Protein AF-A0A660NGP8-F1 (afdb_monomer)

Sequence (236 aa):
MMGQPGAKRRGAVQDDQPRAPAAGLAAVLRDPYRVWLSEVMLQQTQVSTVIPYFEAFLQAFPQVADLAAAPSERVMGLWAGLGYYSRARNLQAAAQQVAAQGGVFPDSTDALQALPGVGRSTAAAIAVFGFGQRAAILDGNVKRVLCRMFAVAGDPASTAVQKRLWALAEAELPGAPHAPDAPQVPTGSARASRTAAAGGASPGRRLRAVPDGVHHQDAPAASPGKPSPVQAADMV

Mean predicted aligned error: 15.65 Å

Solvent-accessible surface area (backbone atoms only — not comparable to full-atom values): 15067 Å² total; per-residue (Å²): 143,81,85,82,86,81,81,80,80,78,78,78,82,74,81,83,70,82,76,74,78,61,70,66,61,62,53,53,39,46,34,48,67,59,39,43,54,50,54,63,55,47,61,96,42,56,68,84,69,39,51,66,48,54,53,52,46,43,71,75,26,79,45,54,50,49,47,35,72,46,58,68,66,60,56,50,59,67,48,63,88,73,62,71,63,67,55,59,54,21,50,38,54,28,24,37,56,30,35,76,61,76,54,53,75,67,63,47,42,72,64,33,32,71,34,51,87,33,46,70,36,55,12,15,44,32,15,30,49,23,60,68,43,93,58,54,56,64,48,78,65,49,47,56,50,51,30,63,77,67,67,54,77,76,59,74,85,39,70,70,42,41,55,52,52,49,54,50,38,48,57,68,38,88,89,44,74,79,66,94,76,62,85,77,71,84,79,78,87,75,92,78,84,91,82,88,84,88,82,87,89,70,101,63,85,75,84,74,80,79,69,96,86,67,65,99,75,74,63,86,76,77,76,85,76,78,82,76,84,80,79,82,79,84,78,129

Structure (mmCIF, N/CA/C/O backbone):
data_AF-A0A660NGP8-F1
#
_entry.id   AF-A0A660NGP8-F1
#
loop_
_atom_site.group_PDB
_atom_site.id
_atom_site.type_symbol
_atom_site.label_atom_id
_atom_site.label_alt_id
_atom_site.label_comp_id
_atom_site.label_asym_id
_atom_site.label_entity_id
_atom_site.label_seq_id
_atom_site.pdbx_PDB_ins_code
_atom_site.Cartn_x
_atom_site.Cartn_y
_atom_site.Cartn_z
_atom_site.occupancy
_atom_site.B_iso_or_equiv
_atom_site.auth_seq_id
_atom_site.auth_comp_id
_atom_site.auth_asym_id
_atom_site.auth_atom_id
_atom_site.pdbx_PDB_model_num
ATOM 1 N N . MET A 1 1 ? 9.778 -79.736 -5.331 1.00 48.22 1 MET A N 1
ATOM 2 C CA . MET A 1 1 ? 10.103 -78.318 -5.073 1.00 48.22 1 MET A CA 1
ATOM 3 C C . MET A 1 1 ? 10.065 -77.592 -6.419 1.00 48.22 1 MET A C 1
ATOM 5 O O . MET A 1 1 ? 11.032 -77.650 -7.158 1.00 48.22 1 MET A O 1
ATOM 9 N N . MET A 1 2 ? 8.910 -77.044 -6.808 1.00 45.06 2 MET A N 1
ATOM 10 C CA . MET A 1 2 ? 8.734 -76.274 -8.051 1.00 45.06 2 MET A CA 1
ATOM 11 C C . MET A 1 2 ? 7.909 -75.031 -7.715 1.00 45.06 2 MET A C 1
ATOM 13 O O . MET A 1 2 ? 6.801 -75.146 -7.195 1.00 45.06 2 MET A O 1
ATOM 17 N N . GLY A 1 3 ? 8.511 -73.858 -7.916 1.00 40.41 3 GLY A N 1
ATOM 18 C CA . GLY A 1 3 ? 7.939 -72.557 -7.585 1.00 40.41 3 GLY A CA 1
ATOM 19 C C . GLY A 1 3 ? 6.949 -72.073 -8.644 1.00 40.41 3 GLY A C 1
ATOM 20 O O . GLY A 1 3 ? 7.225 -72.130 -9.838 1.00 40.41 3 GLY A O 1
ATOM 21 N N . GLN A 1 4 ? 5.807 -71.576 -8.178 1.00 44.91 4 GLN A N 1
ATOM 22 C CA . GLN A 1 4 ? 4.834 -70.809 -8.958 1.00 44.91 4 GLN A CA 1
ATOM 23 C C . GLN A 1 4 ? 5.364 -69.378 -9.193 1.00 44.91 4 GLN A C 1
ATOM 25 O O . GLN A 1 4 ? 5.903 -68.785 -8.253 1.00 44.91 4 GLN A O 1
ATOM 30 N N . PRO A 1 5 ? 5.194 -68.770 -10.381 1.00 47.75 5 PRO A N 1
ATOM 31 C CA . PRO A 1 5 ? 5.550 -67.373 -10.600 1.00 47.75 5 PRO A CA 1
ATOM 32 C C . PRO A 1 5 ? 4.424 -66.431 -10.139 1.00 47.75 5 PRO A C 1
ATOM 34 O O . PRO A 1 5 ? 3.262 -66.569 -10.518 1.00 47.75 5 PRO A O 1
ATOM 37 N N . GLY A 1 6 ? 4.789 -65.447 -9.312 1.00 39.62 6 GLY A N 1
ATOM 38 C CA . GLY A 1 6 ? 3.889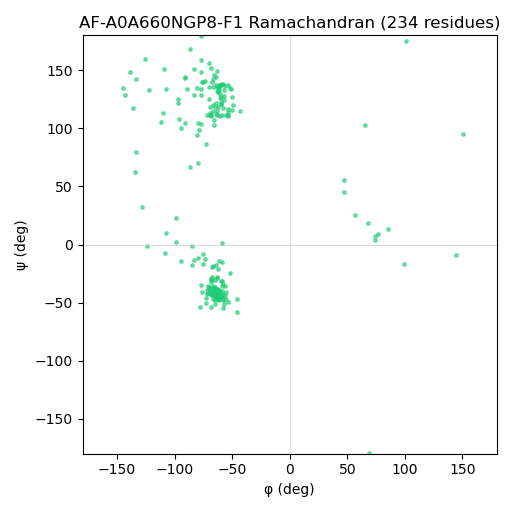 -64.430 -8.772 1.00 39.62 6 GLY A CA 1
ATOM 39 C C . GLY A 1 6 ? 3.415 -63.423 -9.823 1.00 39.62 6 GLY A C 1
ATOM 40 O O . GLY A 1 6 ? 4.211 -62.738 -10.467 1.00 39.62 6 GLY A O 1
ATOM 41 N N . ALA A 1 7 ? 2.096 -63.286 -9.952 1.00 45.25 7 ALA A N 1
ATOM 42 C CA . ALA A 1 7 ? 1.457 -62.242 -10.739 1.00 45.25 7 ALA A CA 1
ATOM 43 C C . ALA A 1 7 ? 1.677 -60.860 -10.089 1.00 45.25 7 ALA A C 1
ATOM 45 O O . ALA A 1 7 ? 1.113 -60.550 -9.037 1.00 45.25 7 ALA A O 1
ATOM 46 N N . LYS A 1 8 ? 2.485 -60.004 -10.730 1.00 44.06 8 LYS A N 1
ATOM 47 C CA . LYS A 1 8 ? 2.602 -58.576 -10.392 1.00 44.06 8 LYS A CA 1
ATOM 48 C C . LYS A 1 8 ? 1.261 -57.879 -10.647 1.00 44.06 8 LYS A C 1
ATOM 50 O O . LYS A 1 8 ? 0.843 -57.718 -11.793 1.00 44.06 8 LYS A O 1
ATOM 55 N N . ARG A 1 9 ? 0.606 -57.432 -9.572 1.00 43.53 9 ARG A N 1
ATOM 56 C CA . ARG A 1 9 ? -0.534 -56.506 -9.626 1.00 43.53 9 ARG A CA 1
ATOM 57 C C . ARG A 1 9 ? -0.060 -55.186 -10.246 1.00 43.53 9 ARG A C 1
ATOM 59 O O . ARG A 1 9 ? 0.834 -54.540 -9.707 1.00 43.53 9 ARG A O 1
ATOM 66 N N . ARG A 1 10 ? -0.633 -54.806 -11.392 1.00 42.53 10 ARG A N 1
ATOM 67 C CA . ARG A 1 10 ? -0.468 -53.468 -11.980 1.00 42.53 10 ARG A CA 1
ATOM 68 C C . ARG A 1 10 ? -1.142 -52.467 -11.044 1.00 42.53 10 ARG A C 1
ATOM 70 O O . ARG A 1 10 ? -2.331 -52.605 -10.771 1.00 42.53 10 ARG A O 1
ATOM 77 N N . GLY A 1 11 ? -0.369 -51.516 -10.523 1.00 36.16 11 GLY A N 1
ATOM 78 C CA . GLY A 1 11 ? -0.899 -50.383 -9.773 1.00 36.16 11 GLY A CA 1
ATOM 79 C C . GLY A 1 11 ? -1.837 -49.581 -10.667 1.00 36.16 11 GLY A C 1
ATOM 80 O O . GLY A 1 11 ? -1.490 -49.272 -11.806 1.00 36.16 11 GLY A O 1
ATOM 81 N N . ALA A 1 12 ? -3.037 -49.308 -10.165 1.00 39.88 12 ALA A N 1
ATOM 82 C CA . ALA A 1 12 ? -3.958 -48.384 -10.798 1.00 39.88 12 ALA A CA 1
ATOM 83 C C . ALA A 1 12 ? -3.291 -47.005 -10.874 1.00 39.88 12 ALA A C 1
ATOM 85 O O . ALA A 1 12 ? -2.805 -46.491 -9.867 1.00 39.88 12 ALA A O 1
ATOM 86 N N . VAL A 1 13 ? -3.250 -46.434 -12.076 1.00 40.62 13 VAL A N 1
ATOM 87 C CA . VAL A 1 13 ? -2.951 -45.019 -12.286 1.00 40.62 13 VAL A CA 1
ATOM 88 C C . VAL A 1 13 ? -4.120 -44.263 -11.663 1.00 40.62 13 VAL A C 1
ATOM 90 O O . VAL A 1 13 ? -5.240 -44.348 -12.158 1.00 40.62 13 VAL A O 1
ATOM 93 N N . GLN A 1 14 ? -3.891 -43.629 -10.516 1.00 38.69 14 GLN A N 1
ATOM 94 C CA . GLN A 1 14 ? -4.845 -42.678 -9.960 1.00 38.69 14 GLN A CA 1
ATOM 95 C C . GLN A 1 14 ? -4.837 -41.457 -10.874 1.00 38.69 14 GLN A C 1
ATOM 97 O O . GLN A 1 14 ? -3.817 -40.780 -10.988 1.00 38.69 14 GLN A O 1
ATOM 102 N N . ASP A 1 15 ? -5.960 -41.240 -11.557 1.00 37.19 15 ASP A N 1
ATOM 103 C CA . ASP A 1 15 ? -6.233 -40.021 -12.306 1.00 37.19 15 ASP A CA 1
ATOM 104 C C . ASP A 1 15 ? -6.048 -38.815 -11.378 1.00 37.19 15 ASP A C 1
ATOM 106 O O . ASP A 1 15 ? -6.771 -38.637 -10.394 1.00 37.19 15 ASP A O 1
ATOM 110 N N . ASP A 1 16 ? -5.041 -38.006 -11.692 1.00 43.62 16 ASP A N 1
ATOM 111 C CA . ASP A 1 16 ? -4.728 -36.748 -11.026 1.00 43.62 16 ASP A CA 1
ATOM 112 C C . ASP A 1 16 ? -5.794 -35.717 -11.430 1.00 43.62 16 ASP A C 1
ATOM 114 O O . ASP A 1 16 ? -5.675 -35.011 -12.434 1.00 43.62 16 ASP A O 1
ATOM 118 N N . GLN A 1 17 ? -6.916 -35.692 -10.702 1.00 35.72 17 GLN A N 1
ATOM 119 C CA . GLN A 1 17 ? -7.912 -34.637 -10.864 1.00 35.72 17 GLN A CA 1
ATOM 120 C C . GLN A 1 17 ? -7.320 -33.293 -10.410 1.00 35.72 17 GLN A C 1
ATOM 122 O O . GLN A 1 17 ? -6.737 -33.215 -9.324 1.00 35.72 17 GLN A O 1
ATOM 127 N N . PRO A 1 18 ? -7.525 -32.200 -11.168 1.00 39.12 18 PRO A N 1
ATOM 128 C CA . PRO A 1 18 ? -7.047 -30.886 -10.771 1.00 39.12 18 PRO A CA 1
ATOM 129 C C . PRO A 1 18 ? -7.733 -30.456 -9.471 1.00 39.12 18 PRO A C 1
ATOM 131 O O . PRO A 1 18 ? -8.944 -30.237 -9.418 1.00 39.12 18 PRO A O 1
ATOM 134 N N . ARG A 1 19 ? -6.939 -30.330 -8.405 1.00 46.03 19 ARG A N 1
ATOM 135 C CA . ARG A 1 19 ? -7.382 -29.827 -7.103 1.00 46.03 19 ARG A CA 1
ATOM 136 C C . ARG A 1 19 ? -7.941 -28.413 -7.283 1.00 46.03 19 ARG A C 1
ATOM 138 O O . ARG A 1 19 ? -7.192 -27.485 -7.578 1.00 46.03 19 ARG A O 1
ATOM 145 N N . ALA A 1 20 ? -9.252 -28.250 -7.107 1.00 43.47 20 ALA A N 1
ATOM 146 C CA . ALA A 1 20 ? -9.892 -26.938 -7.114 1.00 43.47 20 ALA A CA 1
ATOM 147 C C . ALA A 1 20 ? -9.190 -26.006 -6.101 1.00 43.47 20 ALA A C 1
ATOM 149 O O . ALA A 1 20 ? -8.858 -26.455 -4.996 1.00 43.47 20 ALA A O 1
ATOM 150 N N . PRO A 1 21 ? -8.933 -24.728 -6.439 1.00 45.31 21 PRO A N 1
ATOM 151 C CA . PRO A 1 21 ? -8.295 -23.812 -5.507 1.00 45.31 21 PRO A CA 1
ATOM 152 C C . PRO A 1 21 ? -9.181 -23.621 -4.271 1.00 45.31 21 PRO A C 1
ATOM 154 O O . PRO A 1 21 ? -10.399 -23.477 -4.369 1.00 45.31 21 PRO A O 1
ATOM 157 N N . ALA A 1 22 ? -8.551 -23.641 -3.096 1.00 44.81 22 ALA A N 1
ATOM 158 C CA . ALA A 1 22 ? -9.201 -23.504 -1.799 1.00 44.81 22 ALA A CA 1
ATOM 159 C C . ALA A 1 22 ? -10.076 -22.237 -1.751 1.00 44.81 22 ALA A C 1
ATOM 161 O O . ALA A 1 22 ? -9.561 -21.120 -1.816 1.00 44.81 22 ALA A O 1
ATOM 162 N N . ALA A 1 23 ? -11.392 -22.411 -1.596 1.00 49.91 23 ALA A N 1
ATOM 163 C CA . ALA A 1 23 ? -12.389 -21.335 -1.581 1.00 49.91 23 ALA A CA 1
ATOM 164 C C . ALA A 1 23 ? -12.071 -20.194 -0.588 1.00 49.91 23 ALA A C 1
ATOM 166 O O . ALA A 1 23 ? -12.464 -19.053 -0.815 1.00 49.91 23 ALA A O 1
ATOM 167 N N . GLY A 1 24 ? -11.297 -20.473 0.469 1.00 47.59 24 GLY A N 1
ATOM 168 C CA . GLY A 1 24 ? -10.832 -19.472 1.433 1.00 47.59 24 GLY A CA 1
ATOM 169 C C . GLY A 1 24 ? -9.838 -18.452 0.863 1.00 47.59 24 GLY A C 1
ATOM 170 O O . GLY A 1 24 ? -9.968 -17.266 1.149 1.00 47.59 24 GLY A O 1
ATOM 171 N N . LEU A 1 25 ? -8.890 -18.861 0.007 1.00 52.56 25 LEU A N 1
ATOM 172 C CA . LEU A 1 25 ? -7.911 -17.932 -0.582 1.00 52.56 25 LEU A CA 1
ATOM 173 C C . LEU A 1 25 ? -8.585 -16.989 -1.588 1.00 52.56 25 LEU A C 1
ATOM 175 O O . LEU A 1 25 ? -8.297 -15.797 -1.618 1.00 52.56 25 LEU A O 1
ATOM 179 N N . ALA A 1 26 ? -9.537 -17.510 -2.366 1.00 49.44 26 ALA A N 1
ATOM 180 C CA . ALA A 1 26 ? -10.308 -16.720 -3.322 1.00 49.44 26 ALA A CA 1
ATOM 181 C C . ALA A 1 26 ? -11.251 -15.706 -2.650 1.00 49.44 26 ALA A C 1
ATOM 183 O O . ALA A 1 26 ? -11.556 -14.684 -3.258 1.00 49.44 26 ALA A O 1
ATOM 184 N N . ALA A 1 27 ? -11.714 -15.974 -1.424 1.00 55.28 27 ALA A N 1
ATOM 185 C CA . ALA A 1 27 ? -12.503 -15.027 -0.636 1.00 55.28 27 ALA A CA 1
ATOM 186 C C . ALA A 1 27 ? -11.623 -13.923 -0.023 1.00 55.28 27 ALA A C 1
ATOM 188 O O . ALA A 1 27 ? -11.995 -12.757 -0.082 1.00 55.28 27 ALA A O 1
ATOM 189 N N . VAL A 1 28 ? -10.430 -14.266 0.487 1.00 56.66 28 VAL A N 1
ATOM 190 C CA . VAL A 1 28 ? -9.459 -13.280 1.005 1.00 56.66 28 VAL A CA 1
ATOM 191 C C . VAL A 1 28 ? -8.967 -12.342 -0.097 1.00 56.66 28 VAL A C 1
ATOM 193 O O . VAL A 1 28 ? -8.832 -11.145 0.138 1.00 56.66 28 VAL A O 1
ATOM 196 N N . LEU A 1 29 ? -8.747 -12.863 -1.307 1.00 62.62 29 LEU A N 1
ATOM 197 C CA . LEU A 1 29 ? -8.301 -12.053 -2.439 1.00 62.62 29 LEU A CA 1
ATOM 198 C C . LEU A 1 29 ? -9.349 -11.034 -2.903 1.00 62.62 29 LEU A C 1
ATOM 200 O O . LEU A 1 29 ? -8.955 -10.075 -3.541 1.00 62.62 29 LEU A O 1
ATOM 204 N N . ARG A 1 30 ? -10.637 -11.186 -2.562 1.00 76.62 30 ARG A N 1
ATOM 205 C CA . ARG A 1 30 ? -11.714 -10.262 -2.974 1.00 76.62 30 ARG A CA 1
ATOM 206 C C . ARG A 1 30 ? -12.108 -9.233 -1.916 1.00 76.62 30 ARG A C 1
ATOM 208 O O . ARG A 1 30 ? -13.047 -8.479 -2.139 1.00 76.62 30 ARG A O 1
ATOM 215 N N . ASP A 1 31 ? -11.447 -9.212 -0.763 1.00 91.00 31 ASP A N 1
ATOM 216 C CA . ASP A 1 31 ? -11.691 -8.185 0.248 1.00 91.00 31 ASP A CA 1
ATOM 217 C C . ASP A 1 31 ? -10.721 -7.011 0.009 1.00 91.00 31 ASP A C 1
ATOM 219 O O . ASP A 1 31 ? -9.531 -7.132 0.328 1.00 91.00 31 ASP A O 1
ATOM 223 N N . PRO A 1 32 ? -11.184 -5.874 -0.552 1.00 94.44 32 PRO A N 1
ATOM 224 C CA . PRO A 1 32 ? -10.305 -4.761 -0.892 1.00 94.44 32 PRO A CA 1
ATOM 225 C C . PRO A 1 32 ? -9.629 -4.154 0.340 1.00 94.44 32 PRO A C 1
ATOM 227 O O . PRO A 1 32 ? -8.504 -3.672 0.217 1.00 94.44 32 PRO A O 1
ATOM 230 N N . TYR A 1 33 ? -10.248 -4.228 1.526 1.00 97.06 33 TYR A N 1
ATOM 231 C CA . TYR A 1 33 ? -9.640 -3.746 2.766 1.00 97.06 33 TYR A CA 1
ATOM 232 C C . TYR A 1 33 ? -8.428 -4.602 3.147 1.00 97.06 33 TYR A C 1
ATOM 234 O O . TYR A 1 33 ? -7.345 -4.069 3.407 1.00 97.06 33 TYR A O 1
ATOM 242 N N . ARG A 1 34 ? -8.575 -5.931 3.106 1.00 96.88 34 ARG A N 1
ATOM 243 C CA . ARG A 1 34 ? -7.481 -6.876 3.391 1.00 96.88 34 ARG A CA 1
ATOM 244 C C . ARG A 1 34 ? -6.363 -6.791 2.362 1.00 96.88 34 ARG A C 1
ATOM 246 O O . ARG A 1 34 ? -5.194 -6.749 2.747 1.00 96.88 34 ARG A O 1
ATOM 253 N N . VAL A 1 35 ? -6.715 -6.742 1.075 1.00 95.94 35 VAL A N 1
ATOM 254 C CA . VAL A 1 35 ? -5.748 -6.586 -0.019 1.00 95.94 35 VAL A CA 1
ATOM 255 C C . VAL A 1 35 ? -4.947 -5.305 0.188 1.00 95.94 35 VAL A C 1
ATOM 257 O O . VAL A 1 35 ? -3.725 -5.370 0.302 1.00 95.94 35 VAL A O 1
ATOM 260 N N . TRP A 1 36 ? -5.615 -4.160 0.337 1.00 97.62 36 TRP A N 1
ATOM 261 C CA . TRP A 1 36 ? -4.951 -2.874 0.547 1.00 97.62 36 TRP A CA 1
ATOM 262 C C . TRP A 1 36 ? -4.048 -2.863 1.785 1.00 97.62 36 TRP A C 1
ATOM 264 O O . TRP A 1 36 ? -2.889 -2.452 1.688 1.00 97.62 36 TRP A O 1
ATOM 274 N N . LEU A 1 37 ? -4.534 -3.357 2.928 1.00 98.00 37 LEU A N 1
ATOM 275 C CA . LEU A 1 37 ? -3.748 -3.433 4.159 1.00 98.00 37 LEU A CA 1
ATOM 276 C C . LEU A 1 37 ? -2.467 -4.257 3.958 1.00 98.00 37 LEU A C 1
ATOM 278 O O . LEU A 1 37 ? -1.375 -3.808 4.319 1.00 98.00 37 LEU A O 1
ATOM 282 N N . SER A 1 38 ? -2.591 -5.438 3.345 1.00 96.69 38 SER A N 1
ATOM 283 C CA . SER A 1 38 ? -1.449 -6.315 3.076 1.00 96.69 38 SER A CA 1
ATOM 284 C C . SER A 1 38 ? -0.453 -5.683 2.099 1.00 96.69 38 SER A C 1
ATOM 286 O O . SER A 1 38 ? 0.752 -5.713 2.351 1.00 96.69 38 SER A O 1
ATOM 288 N N . GLU A 1 39 ? -0.940 -5.019 1.049 1.00 95.69 39 GLU A N 1
ATOM 289 C CA . GLU A 1 39 ? -0.109 -4.339 0.057 1.00 95.69 39 GLU A CA 1
ATOM 290 C C . GLU A 1 39 ? 0.714 -3.215 0.693 1.00 95.69 39 GLU A C 1
ATOM 292 O O . GLU A 1 39 ? 1.913 -3.106 0.435 1.00 95.69 39 GLU A O 1
ATOM 297 N N . VAL A 1 40 ? 0.113 -2.402 1.570 1.00 96.69 40 VAL A N 1
ATOM 298 C CA . VAL A 1 40 ? 0.836 -1.336 2.285 1.00 96.69 40 VAL A CA 1
ATOM 299 C C . VAL A 1 40 ? 1.889 -1.924 3.230 1.00 96.69 40 VAL A C 1
ATOM 301 O O . VAL A 1 40 ? 3.020 -1.423 3.286 1.00 96.69 40 VAL A O 1
ATOM 304 N N . MET A 1 41 ? 1.562 -2.999 3.952 1.00 97.12 41 MET A N 1
ATOM 305 C CA . MET A 1 41 ? 2.507 -3.661 4.857 1.00 97.12 41 MET A CA 1
ATOM 306 C C . MET A 1 41 ? 3.688 -4.297 4.115 1.00 97.12 41 MET A C 1
ATOM 308 O O . MET A 1 41 ? 4.817 -4.195 4.590 1.00 97.12 41 MET A O 1
ATOM 312 N N . LEU A 1 42 ? 3.464 -4.882 2.937 1.00 95.44 42 LEU A N 1
ATOM 313 C CA . LEU A 1 42 ? 4.495 -5.555 2.136 1.00 95.44 42 LEU A CA 1
ATOM 314 C C . LEU A 1 42 ? 5.454 -4.595 1.413 1.00 95.44 42 LEU A C 1
ATOM 316 O O . LEU A 1 42 ? 6.486 -5.020 0.888 1.00 95.44 42 LEU A O 1
ATOM 320 N N . GLN A 1 43 ? 5.185 -3.288 1.422 1.00 93.44 43 GLN A N 1
ATOM 321 C CA . GLN A 1 43 ? 6.125 -2.298 0.897 1.00 93.44 43 GLN A CA 1
ATOM 322 C C . GLN A 1 43 ? 7.453 -2.344 1.668 1.00 93.44 43 GLN A C 1
ATOM 324 O O . GLN A 1 43 ? 7.536 -1.937 2.824 1.00 93.44 43 GLN A O 1
ATOM 329 N N . GLN A 1 44 ? 8.519 -2.814 1.013 1.00 90.56 44 GLN A N 1
ATOM 330 C CA . GLN A 1 44 ? 9.862 -2.926 1.606 1.00 90.56 44 GLN A CA 1
ATOM 331 C C . GLN A 1 44 ? 9.896 -3.775 2.894 1.00 90.56 44 GLN A C 1
ATOM 333 O O . GLN A 1 44 ? 10.763 -3.582 3.740 1.00 90.56 44 GLN A O 1
ATOM 338 N N . THR A 1 45 ? 8.954 -4.708 3.064 1.00 94.31 45 THR A N 1
ATOM 339 C CA . THR A 1 45 ? 8.896 -5.614 4.222 1.00 94.31 45 THR A CA 1
ATOM 340 C C . THR A 1 45 ? 8.658 -7.046 3.741 1.00 94.31 45 THR A C 1
ATOM 342 O O . THR A 1 45 ? 7.953 -7.272 2.760 1.00 94.31 45 THR A O 1
ATOM 345 N N . GLN A 1 46 ? 9.281 -8.027 4.395 1.00 93.88 46 GLN A N 1
ATOM 346 C CA . GLN A 1 46 ? 9.155 -9.434 4.012 1.00 93.88 46 GLN A CA 1
ATOM 347 C C . GLN A 1 46 ? 7.818 -10.023 4.468 1.00 93.88 46 GLN A C 1
ATOM 349 O O . GLN A 1 46 ? 7.305 -9.669 5.527 1.00 93.88 46 GLN A O 1
ATOM 354 N N . VAL A 1 47 ? 7.293 -10.983 3.700 1.00 95.31 47 VAL A N 1
ATOM 355 C CA . VAL A 1 47 ? 6.012 -11.649 3.991 1.00 95.31 47 VAL A CA 1
ATOM 356 C C . VAL A 1 47 ? 5.997 -12.263 5.393 1.00 95.31 47 VAL A C 1
ATOM 358 O O . VAL A 1 47 ? 5.060 -12.025 6.145 1.00 95.31 47 VAL A O 1
ATOM 361 N N . SER A 1 48 ? 7.050 -12.992 5.777 1.00 96.50 48 SER A N 1
ATOM 362 C CA . SER A 1 48 ? 7.164 -13.627 7.100 1.00 96.50 48 SER A CA 1
ATOM 363 C C . SER A 1 48 ? 7.085 -12.624 8.251 1.00 96.50 48 SER A C 1
ATOM 365 O O . SER A 1 48 ? 6.504 -12.929 9.287 1.00 96.50 48 SER A O 1
ATOM 367 N N . THR A 1 49 ? 7.632 -11.423 8.060 1.00 96.94 49 THR A N 1
ATOM 368 C CA . THR A 1 49 ? 7.533 -10.328 9.027 1.00 96.94 49 THR A CA 1
ATOM 369 C C . THR A 1 49 ? 6.123 -9.752 9.072 1.00 96.94 49 THR A C 1
ATOM 371 O O . THR A 1 49 ? 5.649 -9.437 10.152 1.00 96.94 49 THR A O 1
ATOM 374 N N . VAL A 1 50 ? 5.442 -9.619 7.929 1.00 97.69 50 VAL A N 1
ATOM 375 C CA . VAL A 1 50 ? 4.115 -8.984 7.838 1.00 97.69 50 VAL A CA 1
ATOM 376 C C . VAL A 1 50 ? 3.000 -9.831 8.450 1.00 97.69 50 VAL A C 1
ATOM 378 O O . VAL A 1 50 ? 2.098 -9.258 9.053 1.00 97.69 50 VAL A O 1
ATOM 381 N N . ILE A 1 51 ? 3.051 -11.162 8.327 1.00 97.56 51 ILE A N 1
ATOM 382 C CA . ILE A 1 51 ? 1.975 -12.072 8.773 1.00 97.56 51 ILE A CA 1
ATOM 383 C C . ILE A 1 51 ? 1.438 -11.745 10.185 1.00 97.56 51 ILE A C 1
ATOM 385 O O . ILE A 1 51 ? 0.247 -11.442 10.285 1.00 97.56 51 ILE A O 1
ATOM 389 N N . PRO A 1 52 ? 2.258 -11.722 11.258 1.00 97.81 52 PRO A N 1
ATOM 390 C CA . PRO A 1 52 ? 1.742 -11.471 12.608 1.00 97.81 52 PRO A CA 1
ATOM 391 C C . PRO A 1 52 ? 1.161 -10.060 12.782 1.00 97.81 52 PRO A C 1
ATOM 393 O O . PRO A 1 52 ? 0.214 -9.866 13.542 1.00 97.81 52 PRO A O 1
ATOM 396 N N . TYR A 1 53 ? 1.687 -9.066 12.060 1.00 98.50 53 TYR A N 1
ATOM 397 C CA . TYR A 1 53 ? 1.155 -7.703 12.094 1.00 98.50 53 TYR A CA 1
ATOM 398 C C . TYR A 1 53 ? -0.186 -7.603 11.383 1.00 98.50 53 TYR A C 1
ATOM 400 O O . TYR A 1 53 ? -1.102 -6.962 11.887 1.00 98.50 53 TYR A O 1
A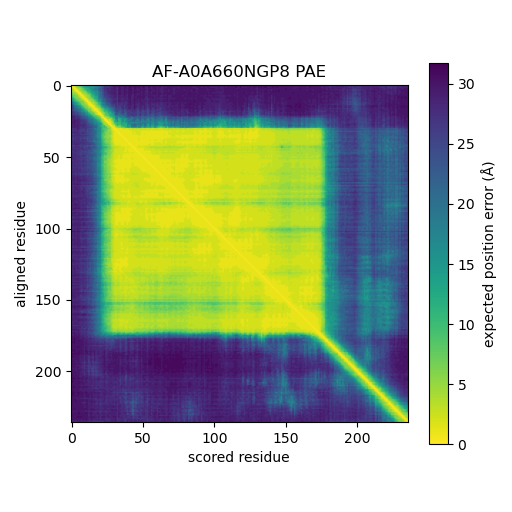TOM 408 N N . PHE A 1 54 ? -0.311 -8.243 10.224 1.00 98.50 54 PHE A N 1
ATOM 409 C CA . PHE A 1 54 ? -1.550 -8.275 9.464 1.00 98.50 54 PHE A CA 1
ATOM 410 C C . PHE A 1 54 ? -2.682 -8.911 10.279 1.00 98.50 54 PHE A C 1
ATOM 412 O O . PHE A 1 54 ? -3.771 -8.346 10.367 1.00 98.50 54 PHE A O 1
ATOM 419 N N . GLU A 1 55 ? -2.406 -10.036 10.941 1.00 98.12 55 GLU A N 1
ATOM 420 C CA . GLU A 1 55 ? -3.361 -10.709 11.828 1.00 98.12 55 GLU A CA 1
ATOM 421 C C . GLU A 1 55 ? -3.767 -9.823 13.015 1.00 98.12 55 GLU A C 1
ATOM 423 O O . GLU A 1 55 ? -4.962 -9.639 13.260 1.00 98.12 55 GLU A O 1
ATOM 428 N N . ALA A 1 56 ? -2.799 -9.206 13.702 1.00 98.38 56 ALA A N 1
ATOM 429 C CA . ALA A 1 56 ? -3.071 -8.306 14.822 1.00 98.38 56 ALA A CA 1
ATOM 430 C C . ALA A 1 56 ? -3.880 -7.065 14.400 1.00 98.38 56 ALA A C 1
ATOM 432 O O . ALA A 1 56 ? -4.798 -6.650 15.112 1.00 98.38 56 ALA A O 1
ATOM 433 N N . PHE A 1 57 ? -3.578 -6.490 13.231 1.00 98.50 57 PHE A N 1
ATOM 434 C CA . PHE A 1 57 ? -4.335 -5.367 12.678 1.00 98.50 57 PHE A CA 1
ATOM 435 C C . PHE A 1 57 ? -5.774 -5.757 12.364 1.00 98.50 57 PHE A C 1
ATOM 437 O O . PHE A 1 57 ? -6.674 -5.028 12.759 1.00 98.50 57 PHE A O 1
ATOM 444 N N . LEU A 1 58 ? -6.007 -6.897 11.712 1.00 98.12 58 LEU A N 1
ATOM 445 C CA . LEU A 1 58 ? -7.365 -7.350 11.399 1.00 98.12 58 LEU A CA 1
ATOM 446 C C . LEU A 1 58 ? -8.164 -7.748 12.641 1.00 98.12 58 LEU A C 1
ATOM 448 O O . LEU A 1 58 ? -9.385 -7.614 12.653 1.00 98.12 58 LEU A O 1
ATOM 452 N N . GLN A 1 59 ? -7.499 -8.230 13.690 1.00 98.31 59 GLN A N 1
ATOM 453 C CA . GLN A 1 59 ? -8.154 -8.490 14.968 1.00 98.31 59 GLN A CA 1
ATOM 454 C C . GLN A 1 59 ? -8.562 -7.185 15.664 1.00 98.31 59 GLN A C 1
ATOM 456 O O . GLN A 1 59 ? -9.646 -7.105 16.241 1.00 98.31 59 GLN A O 1
ATOM 461 N N . ALA A 1 60 ? -7.701 -6.164 15.630 1.00 98.31 60 ALA A N 1
ATOM 462 C CA . ALA A 1 60 ? -7.971 -4.873 16.256 1.00 98.31 60 ALA A CA 1
ATOM 463 C C . ALA A 1 60 ? -8.942 -4.001 15.447 1.00 98.31 60 ALA A C 1
ATOM 465 O O . ALA A 1 60 ? -9.727 -3.263 16.044 1.00 98.31 60 ALA A O 1
ATOM 466 N N . PHE A 1 61 ? -8.865 -4.088 14.119 1.00 98.44 61 PHE A N 1
ATOM 467 C CA . PHE A 1 61 ? -9.613 -3.300 13.146 1.00 98.44 61 PHE A CA 1
ATOM 468 C C . PHE A 1 61 ? -10.187 -4.231 12.061 1.00 98.44 61 PHE A C 1
ATOM 470 O O . PHE A 1 61 ? -9.608 -4.372 10.984 1.00 98.44 61 PHE A O 1
ATOM 477 N N . PRO A 1 62 ? -11.306 -4.921 12.335 1.00 97.06 62 PRO A N 1
ATOM 478 C CA . PRO A 1 62 ? -11.893 -5.852 11.372 1.00 97.06 62 PRO A CA 1
ATOM 479 C C . PRO A 1 62 ? -12.378 -5.187 10.080 1.00 97.06 62 PRO A C 1
ATOM 481 O O . PRO A 1 62 ? -12.404 -5.843 9.037 1.00 97.06 62 PRO A O 1
ATOM 484 N N . GLN A 1 63 ? -12.776 -3.914 10.147 1.00 96.75 63 GLN A N 1
ATOM 485 C CA . GLN A 1 63 ? -13.252 -3.118 9.018 1.00 96.75 63 GLN A CA 1
ATOM 486 C C . GLN A 1 63 ? -12.460 -1.813 8.872 1.00 96.75 63 GLN A C 1
ATOM 488 O O . G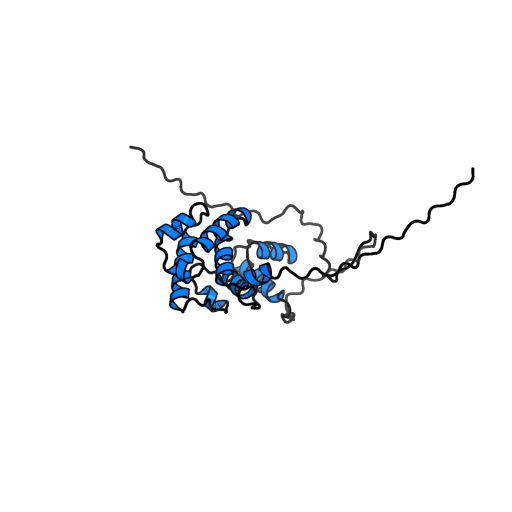LN A 1 63 ? -11.883 -1.283 9.824 1.00 96.75 63 GLN A O 1
ATOM 493 N N . VAL A 1 64 ? -12.505 -1.223 7.673 1.00 98.19 64 VAL A N 1
ATOM 494 C CA . VAL A 1 64 ? -11.858 0.073 7.398 1.00 98.19 64 VAL A CA 1
ATOM 495 C C . VAL A 1 64 ? -12.368 1.194 8.310 1.00 98.19 64 VAL A C 1
ATOM 497 O O . VAL A 1 64 ? -11.588 2.054 8.711 1.00 98.19 64 VAL A O 1
ATOM 500 N N . ALA A 1 65 ? -13.649 1.156 8.693 1.00 98.25 65 ALA A N 1
ATOM 501 C CA . ALA A 1 65 ? -14.241 2.115 9.623 1.00 98.25 65 ALA A CA 1
ATOM 502 C C . ALA A 1 65 ? -13.624 2.024 11.030 1.00 98.25 65 ALA A C 1
ATOM 504 O O . ALA A 1 65 ? -13.392 3.058 11.657 1.00 98.25 65 ALA A O 1
ATOM 505 N N . ASP A 1 66 ? -13.287 0.817 11.495 1.00 98.50 66 ASP A N 1
ATOM 506 C CA . ASP A 1 66 ? -12.636 0.615 12.794 1.00 98.50 66 ASP A CA 1
ATOM 507 C C . ASP A 1 66 ? -11.227 1.216 12.792 1.00 98.50 66 ASP A C 1
ATOM 509 O O . ASP A 1 66 ? -10.831 1.895 13.740 1.00 98.50 66 ASP A O 1
ATOM 513 N N . LEU A 1 67 ? -10.484 1.018 11.697 1.00 98.69 67 LEU A N 1
ATOM 514 C CA . LEU A 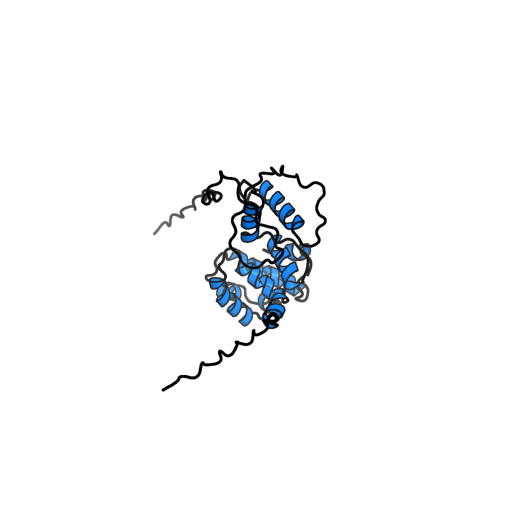1 67 ? -9.163 1.620 11.507 1.00 98.69 67 LEU A CA 1
ATOM 515 C C . LEU A 1 67 ? -9.247 3.151 11.404 1.00 98.69 67 LEU A C 1
ATOM 517 O O . LEU A 1 67 ? -8.405 3.854 11.960 1.00 98.69 67 LEU A O 1
ATOM 521 N N . ALA A 1 68 ? -10.258 3.670 10.706 1.00 98.62 68 ALA A N 1
ATOM 522 C CA . ALA A 1 68 ? -10.471 5.103 10.532 1.00 98.62 68 ALA A CA 1
ATOM 523 C C . ALA A 1 68 ? -10.779 5.821 11.856 1.00 98.62 68 ALA A C 1
ATOM 525 O O . ALA A 1 68 ? -10.271 6.921 12.088 1.00 98.62 68 ALA A O 1
ATOM 526 N N . ALA A 1 69 ? -11.597 5.197 12.710 1.00 98.56 69 ALA A N 1
ATOM 527 C CA . ALA A 1 69 ? -12.033 5.745 13.993 1.00 98.56 69 ALA A CA 1
ATOM 528 C C . ALA A 1 69 ? -11.027 5.522 15.138 1.00 98.56 69 ALA A C 1
ATOM 530 O O . ALA A 1 69 ? -11.164 6.119 16.207 1.00 98.56 69 ALA A O 1
ATOM 531 N N . ALA A 1 70 ? -10.029 4.656 14.947 1.00 98.56 70 ALA A N 1
ATOM 532 C CA . ALA A 1 70 ? -9.049 4.343 15.975 1.00 98.56 70 ALA A CA 1
ATOM 533 C C . ALA A 1 70 ? -8.184 5.563 16.353 1.00 98.56 70 ALA A C 1
ATOM 535 O O . ALA A 1 70 ? -7.785 6.328 15.471 1.00 98.56 70 ALA A O 1
ATOM 536 N N . PRO A 1 71 ? -7.800 5.714 17.638 1.00 98.50 71 PRO A N 1
ATOM 537 C CA . PRO A 1 71 ? -6.777 6.676 18.036 1.00 98.50 71 PRO A CA 1
ATOM 538 C C . PRO A 1 71 ? -5.451 6.402 17.321 1.00 98.50 71 PRO A C 1
ATOM 540 O O . PRO A 1 71 ? -5.024 5.246 17.211 1.00 98.50 71 PRO A O 1
ATOM 543 N N . SER A 1 72 ? -4.773 7.458 16.872 1.00 98.06 72 SER A N 1
ATOM 544 C CA . SER A 1 72 ? -3.499 7.363 16.147 1.00 98.06 72 SER A CA 1
ATOM 545 C C . SER A 1 72 ? -2.432 6.602 16.936 1.00 98.06 72 SER A C 1
ATOM 547 O O . SER A 1 72 ? -1.666 5.830 16.361 1.00 98.06 72 SER A O 1
ATOM 549 N N . GLU A 1 73 ? -2.412 6.743 18.261 1.00 98.19 73 GLU A N 1
ATOM 550 C CA . GLU A 1 73 ? -1.501 6.034 19.162 1.00 98.19 73 GLU A CA 1
ATOM 551 C C . GLU A 1 73 ? -1.714 4.519 19.104 1.00 98.19 73 GLU A C 1
ATOM 553 O O . GLU A 1 73 ? -0.746 3.760 19.114 1.00 98.19 73 GLU A O 1
ATOM 558 N N . ARG A 1 74 ? -2.969 4.065 18.988 1.00 98.44 74 ARG A N 1
ATOM 559 C CA . ARG A 1 74 ? -3.296 2.637 18.880 1.00 98.44 74 ARG A CA 1
ATOM 560 C C . ARG A 1 74 ? -2.819 2.066 17.548 1.00 98.44 74 ARG A C 1
ATOM 562 O O . ARG A 1 74 ? -2.229 0.988 17.526 1.00 98.44 74 ARG A O 1
ATOM 569 N N . VAL A 1 75 ? -3.039 2.796 16.452 1.00 98.56 75 VAL A N 1
ATOM 570 C CA . VAL A 1 75 ? -2.568 2.401 15.113 1.00 98.56 75 VAL A CA 1
ATOM 571 C C . VAL A 1 75 ? -1.041 2.328 15.083 1.00 98.56 75 VAL A C 1
ATOM 573 O O . VAL A 1 75 ? -0.469 1.335 14.636 1.00 98.56 75 VAL A O 1
ATOM 576 N N . MET A 1 76 ? -0.370 3.350 15.614 1.00 98.25 76 MET A N 1
ATOM 577 C CA . MET A 1 76 ? 1.091 3.410 15.681 1.00 98.25 76 MET A CA 1
ATOM 578 C C . MET A 1 76 ? 1.679 2.338 16.602 1.00 98.25 76 MET A C 1
ATOM 580 O O . MET A 1 76 ? 2.709 1.757 16.265 1.00 98.25 76 MET A O 1
ATOM 584 N N . GLY A 1 77 ? 1.017 2.043 17.724 1.00 98.38 77 GLY A N 1
ATOM 585 C CA . GLY A 1 77 ? 1.407 0.978 18.645 1.00 98.38 77 GLY A CA 1
ATOM 586 C C . GLY A 1 77 ? 1.370 -0.399 17.987 1.00 98.38 77 GLY A C 1
ATOM 587 O O . GLY A 1 77 ? 2.331 -1.153 18.102 1.00 98.38 77 GLY A O 1
ATOM 588 N N . LEU A 1 78 ? 0.316 -0.700 17.221 1.00 98.19 78 LEU A N 1
ATOM 589 C CA . LEU A 1 78 ? 0.237 -1.946 16.449 1.00 98.19 78 LEU A CA 1
ATOM 590 C C . LEU A 1 78 ? 1.253 -1.993 15.298 1.00 98.19 78 LEU A C 1
ATOM 592 O O . LEU A 1 78 ? 1.716 -3.070 14.941 1.00 98.19 78 LEU A O 1
ATOM 596 N N . TRP A 1 79 ? 1.625 -0.847 14.718 1.00 98.50 79 TRP A N 1
ATOM 597 C CA . TRP A 1 79 ? 2.630 -0.769 13.647 1.00 98.50 79 TRP A CA 1
ATOM 598 C C . TRP A 1 79 ? 4.082 -0.840 14.155 1.00 98.50 79 TRP A C 1
ATOM 600 O O . TRP A 1 79 ? 5.021 -0.961 13.360 1.00 98.50 79 TRP A O 1
ATOM 610 N N . ALA A 1 80 ? 4.303 -0.729 15.467 1.00 97.44 80 ALA A N 1
ATOM 611 C CA . ALA A 1 80 ? 5.636 -0.646 16.048 1.00 97.44 80 ALA A CA 1
ATOM 612 C C . ALA A 1 80 ? 6.498 -1.865 15.668 1.00 97.44 80 ALA A C 1
ATOM 614 O O . ALA A 1 80 ? 6.132 -3.018 15.886 1.00 97.44 80 ALA A O 1
ATOM 615 N N . GLY A 1 81 ? 7.662 -1.600 15.071 1.00 95.62 81 GLY A N 1
ATOM 616 C CA . GLY A 1 81 ? 8.589 -2.632 14.589 1.00 95.62 81 GLY A CA 1
ATOM 617 C C . GLY A 1 81 ? 8.524 -2.935 13.085 1.00 95.62 81 GLY A C 1
ATOM 618 O O . GLY A 1 81 ? 9.512 -3.429 12.550 1.00 95.62 81 GLY A O 1
ATOM 619 N N . LEU A 1 82 ? 7.465 -2.543 12.359 1.00 95.38 82 LEU A N 1
ATOM 620 C CA . LEU A 1 82 ? 7.422 -2.675 10.886 1.00 95.38 82 LEU A CA 1
ATOM 621 C C . LEU A 1 82 ? 8.269 -1.629 10.140 1.00 95.38 82 LEU A C 1
ATOM 623 O O . LEU A 1 82 ? 8.546 -1.775 8.948 1.00 95.38 82 LEU A O 1
ATOM 627 N N . GLY A 1 83 ? 8.652 -0.540 10.810 1.00 94.00 83 GLY A N 1
ATOM 628 C CA . GLY A 1 83 ? 9.392 0.565 10.200 1.00 94.00 83 GLY A CA 1
ATOM 629 C C . GLY A 1 83 ? 8.573 1.378 9.187 1.00 94.00 83 GLY A C 1
ATOM 630 O O . GLY A 1 83 ? 7.389 1.127 8.941 1.00 94.00 83 GLY A O 1
ATOM 631 N N . TYR A 1 84 ? 9.212 2.395 8.595 1.00 93.44 84 TYR A N 1
ATOM 632 C CA . TYR A 1 84 ? 8.597 3.319 7.627 1.00 93.44 84 TYR A CA 1
ATOM 633 C C . TYR A 1 84 ? 7.233 3.859 8.097 1.00 93.44 84 TYR A C 1
ATOM 635 O O . TYR A 1 84 ? 6.223 3.724 7.411 1.00 93.44 84 TYR A O 1
ATOM 643 N N . TYR A 1 85 ? 7.200 4.475 9.281 1.00 95.75 85 TYR A N 1
ATOM 644 C CA . TYR A 1 85 ? 5.976 4.920 9.964 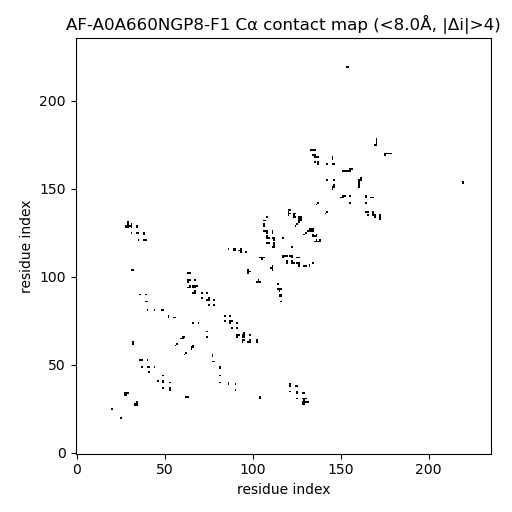1.00 95.75 85 TYR A CA 1
ATOM 645 C C . TYR A 1 85 ? 5.101 5.916 9.183 1.00 95.75 85 TYR A C 1
ATOM 647 O O . TYR A 1 85 ? 3.936 6.111 9.522 1.00 95.75 85 TYR A O 1
ATOM 655 N N . SER A 1 86 ? 5.619 6.545 8.123 1.00 97.06 86 SER A N 1
ATOM 656 C CA . SER A 1 86 ? 4.783 7.301 7.183 1.00 97.06 86 SER A CA 1
ATOM 657 C C . SER A 1 86 ? 3.711 6.427 6.527 1.00 97.06 86 SER A C 1
ATOM 659 O O . SER A 1 86 ? 2.620 6.928 6.271 1.00 97.06 86 SER A O 1
ATOM 661 N N . ARG A 1 87 ? 3.974 5.127 6.323 1.00 97.75 87 ARG A N 1
ATOM 662 C CA . ARG A 1 87 ? 2.981 4.162 5.832 1.00 97.75 87 ARG A CA 1
ATOM 663 C C . ARG A 1 87 ? 1.801 4.036 6.784 1.00 97.75 87 ARG A C 1
ATOM 665 O O . ARG A 1 87 ? 0.680 4.130 6.319 1.00 97.75 87 ARG A O 1
ATOM 672 N N . ALA A 1 88 ? 2.038 3.914 8.090 1.00 97.88 88 ALA A N 1
ATOM 673 C CA . ALA A 1 88 ? 0.972 3.827 9.091 1.00 97.88 88 ALA A CA 1
ATOM 674 C C . ALA A 1 88 ? 0.093 5.087 9.113 1.00 97.88 88 ALA A C 1
ATOM 676 O O . ALA A 1 88 ? -1.132 4.998 9.122 1.00 97.88 88 ALA A O 1
ATOM 677 N N . ARG A 1 89 ? 0.720 6.271 9.053 1.00 98.25 89 ARG A N 1
ATOM 678 C CA . ARG A 1 89 ? -0.007 7.549 9.001 1.00 98.25 89 ARG A CA 1
ATOM 679 C C . ARG A 1 89 ? -0.852 7.674 7.736 1.00 98.25 89 ARG A C 1
ATOM 681 O O . ARG A 1 89 ? -2.023 8.028 7.815 1.00 98.25 89 ARG A O 1
ATOM 688 N N . ASN A 1 90 ? -0.272 7.349 6.580 1.00 98.44 90 ASN A N 1
ATOM 689 C CA . ASN A 1 90 ? -0.991 7.370 5.308 1.00 98.44 90 ASN A CA 1
ATOM 690 C C . ASN A 1 90 ? -2.102 6.315 5.267 1.00 98.44 90 ASN A C 1
ATOM 692 O O . ASN A 1 90 ? -3.183 6.607 4.774 1.00 98.44 90 ASN A O 1
ATOM 696 N N . LEU A 1 91 ? -1.861 5.127 5.829 1.00 98.44 91 LEU A N 1
ATOM 697 C CA . LEU A 1 91 ? -2.850 4.062 5.960 1.00 98.44 91 LEU A CA 1
ATOM 698 C C . LEU A 1 91 ? -4.075 4.569 6.731 1.00 98.44 91 LEU A C 1
ATOM 700 O O . LEU A 1 91 ? -5.193 4.457 6.242 1.00 98.44 91 LEU A O 1
ATOM 704 N N . GLN A 1 92 ? -3.874 5.185 7.897 1.00 98.56 92 GLN A N 1
ATOM 705 C CA . GLN A 1 92 ? -4.979 5.719 8.693 1.00 98.56 92 GLN A CA 1
ATOM 706 C C . GLN A 1 92 ? -5.702 6.875 7.983 1.00 98.56 92 GLN A C 1
ATOM 708 O O . GLN A 1 92 ? -6.929 6.891 7.943 1.00 98.56 92 GLN A O 1
ATOM 713 N N . ALA A 1 93 ? -4.966 7.803 7.362 1.00 98.75 93 ALA A N 1
ATOM 714 C CA . ALA A 1 93 ? -5.564 8.903 6.600 1.00 98.75 93 ALA A CA 1
ATOM 715 C C . ALA A 1 93 ? -6.400 8.402 5.405 1.00 98.75 93 ALA A C 1
ATOM 717 O O . ALA A 1 93 ? -7.502 8.889 5.157 1.00 98.75 93 ALA A O 1
ATOM 718 N N . ALA A 1 94 ? -5.914 7.388 4.687 1.00 98.56 94 ALA A N 1
ATOM 719 C CA . ALA A 1 94 ? -6.662 6.742 3.616 1.00 98.56 94 ALA A CA 1
ATOM 720 C C . ALA A 1 94 ? -7.890 5.984 4.146 1.00 98.56 94 ALA A C 1
ATOM 722 O O . ALA A 1 94 ? -8.956 6.085 3.543 1.00 98.56 94 ALA A O 1
ATOM 723 N N . ALA A 1 95 ? -7.790 5.303 5.295 1.00 98.69 95 ALA A N 1
ATOM 724 C CA . ALA A 1 95 ? -8.947 4.681 5.943 1.00 98.69 95 ALA A CA 1
ATOM 725 C C . ALA A 1 95 ? -10.033 5.715 6.273 1.00 98.69 95 ALA A C 1
ATOM 727 O O . ALA A 1 95 ? -11.208 5.471 6.014 1.00 98.69 95 ALA A O 1
ATOM 728 N N . GLN A 1 96 ? -9.646 6.885 6.787 1.00 98.69 96 GLN A N 1
ATOM 729 C CA . GLN A 1 96 ? -10.565 7.991 7.075 1.00 98.69 96 GLN A CA 1
ATOM 730 C C . GLN A 1 96 ? -11.245 8.519 5.809 1.00 98.69 96 GLN A C 1
ATOM 732 O O . GLN A 1 96 ? -12.458 8.725 5.810 1.00 98.69 96 GLN A O 1
ATOM 737 N N . GLN A 1 97 ? -10.498 8.675 4.713 1.00 98.44 97 GLN A N 1
ATOM 738 C CA . GLN A 1 97 ? -11.067 9.078 3.427 1.00 98.44 97 GLN A CA 1
ATOM 739 C C . GLN A 1 97 ? -12.069 8.047 2.885 1.00 98.44 97 GLN A C 1
ATOM 741 O O . GLN A 1 97 ? -13.137 8.430 2.413 1.00 98.44 97 GLN A O 1
ATOM 746 N N . VAL A 1 98 ? -11.762 6.750 2.983 1.00 98.12 98 VAL A N 1
ATOM 747 C CA . VAL A 1 98 ? -12.676 5.674 2.564 1.00 98.12 98 VAL A CA 1
ATOM 748 C C . VAL A 1 98 ? -13.911 5.614 3.470 1.00 98.12 98 VAL A C 1
ATOM 750 O O . VAL A 1 98 ? -15.034 5.500 2.982 1.00 98.12 98 VAL A O 1
ATOM 753 N N . ALA A 1 99 ? -13.741 5.751 4.786 1.00 97.88 99 ALA A N 1
ATOM 754 C CA . ALA A 1 99 ? -14.850 5.774 5.740 1.00 97.88 99 ALA A CA 1
ATOM 755 C C . ALA A 1 99 ? -15.798 6.961 5.496 1.00 97.88 99 ALA A C 1
ATOM 757 O O . ALA A 1 99 ? -17.015 6.786 5.528 1.00 97.88 99 ALA A O 1
ATOM 758 N N . ALA A 1 100 ? -15.259 8.140 5.161 1.00 97.00 100 ALA A N 1
ATOM 759 C CA . ALA A 1 100 ? -16.050 9.312 4.780 1.00 97.00 100 ALA A CA 1
ATOM 760 C C . ALA A 1 100 ? -16.894 9.091 3.507 1.00 97.00 100 ALA A C 1
ATOM 762 O O . ALA A 1 100 ? -17.889 9.781 3.303 1.00 97.00 100 ALA A O 1
ATOM 763 N N . GLN A 1 101 ? -16.528 8.112 2.675 1.00 94.06 101 GLN A N 1
ATOM 764 C CA . GLN A 1 101 ? -17.259 7.697 1.471 1.00 94.06 101 GLN A CA 1
ATOM 765 C C . GLN A 1 101 ? -18.132 6.450 1.714 1.00 94.06 101 GLN A C 1
ATOM 767 O O . GLN A 1 101 ? -18.461 5.719 0.784 1.00 94.06 101 GLN A O 1
ATOM 772 N N . GLY A 1 102 ? -18.512 6.185 2.968 1.00 94.75 102 GLY A N 1
ATOM 773 C CA . GLY A 1 102 ? -19.383 5.062 3.330 1.00 94.75 102 GLY A CA 1
ATOM 774 C C . GLY A 1 102 ? -18.652 3.735 3.541 1.00 94.75 102 GLY A C 1
ATOM 775 O O . GLY A 1 102 ? -19.297 2.692 3.603 1.00 94.75 102 GLY A O 1
ATOM 776 N N . GLY A 1 103 ? -17.320 3.749 3.654 1.00 94.62 103 GLY A N 1
ATOM 777 C CA . GLY A 1 103 ? -16.519 2.550 3.920 1.00 94.62 103 GLY A CA 1
ATOM 778 C C . GLY A 1 103 ? -16.323 1.640 2.705 1.00 94.62 103 GLY A C 1
ATOM 779 O O . GLY A 1 103 ? -15.804 0.535 2.851 1.00 94.62 103 GLY A O 1
ATOM 780 N N . VAL A 1 104 ? -16.716 2.094 1.514 1.00 94.44 104 VAL A N 1
ATOM 781 C CA . VAL A 1 104 ? -16.570 1.349 0.262 1.00 94.44 104 VAL A CA 1
ATOM 782 C C . VAL A 1 104 ? -15.306 1.816 -0.450 1.00 94.44 104 VAL A C 1
ATOM 784 O O . VAL A 1 104 ? -15.155 2.995 -0.763 1.00 94.44 104 VAL A O 1
ATOM 787 N N . PHE A 1 105 ? -14.385 0.888 -0.707 1.00 95.94 105 PHE A N 1
ATOM 788 C CA . PHE A 1 105 ? -13.204 1.187 -1.512 1.00 95.94 105 PHE A CA 1
ATOM 789 C C . PHE A 1 105 ? -13.603 1.464 -2.968 1.00 95.94 105 PHE A C 1
ATOM 791 O O . PHE A 1 105 ? -14.440 0.735 -3.507 1.00 95.94 105 PHE A O 1
ATOM 798 N N . PRO A 1 106 ? -12.987 2.460 -3.629 1.00 95.56 106 PRO A N 1
ATOM 799 C CA . PRO A 1 106 ? -13.163 2.638 -5.062 1.00 95.56 106 PRO A CA 1
ATOM 800 C C . PRO A 1 106 ? -12.559 1.453 -5.826 1.00 95.56 106 PRO A C 1
ATOM 802 O O . PRO A 1 106 ? -11.531 0.909 -5.426 1.00 95.56 106 PRO A O 1
ATOM 805 N N . ASP A 1 107 ? -13.179 1.075 -6.940 1.00 93.62 107 ASP A N 1
ATOM 806 C CA . ASP A 1 107 ? -12.779 -0.080 -7.753 1.00 93.62 107 ASP A CA 1
ATOM 807 C C . ASP A 1 107 ? -11.840 0.275 -8.918 1.00 93.62 107 ASP A C 1
ATOM 809 O O . ASP A 1 107 ? -11.190 -0.603 -9.488 1.00 93.62 107 ASP A O 1
ATOM 813 N N . SER A 1 108 ? -11.723 1.561 -9.260 1.00 94.44 108 SER A N 1
ATOM 814 C CA . SER A 1 108 ? -10.859 2.038 -10.338 1.00 94.44 108 SER A CA 1
ATOM 815 C C . SER A 1 108 ? -9.458 2.403 -9.844 1.00 94.44 108 SER A C 1
ATOM 817 O O . SER A 1 108 ? -9.270 2.964 -8.763 1.00 94.44 108 SER A O 1
ATOM 819 N N . THR A 1 109 ? -8.444 2.120 -10.669 1.00 94.62 109 THR A N 1
ATOM 820 C CA . THR A 1 109 ? -7.041 2.430 -10.350 1.00 94.62 109 THR A CA 1
ATOM 821 C C . THR A 1 109 ? -6.821 3.923 -10.096 1.00 94.62 109 THR A C 1
ATOM 823 O O . THR A 1 109 ? -6.109 4.272 -9.158 1.00 94.62 109 THR A O 1
ATOM 826 N N . ASP A 1 110 ? -7.457 4.803 -10.872 1.00 95.31 110 ASP A N 1
ATOM 827 C CA . ASP A 1 110 ? -7.286 6.254 -10.729 1.00 95.31 110 ASP A CA 1
ATOM 828 C C . ASP A 1 110 ? -7.845 6.765 -9.395 1.00 95.31 110 ASP A C 1
ATOM 830 O O . ASP A 1 110 ? -7.183 7.534 -8.696 1.00 95.31 110 ASP A O 1
ATOM 834 N N . ALA A 1 111 ? -9.029 6.292 -8.994 1.00 96.19 111 ALA A N 1
ATOM 835 C CA . ALA A 1 111 ? -9.624 6.666 -7.714 1.00 96.19 111 ALA A CA 1
ATOM 836 C C . ALA A 1 111 ? -8.853 6.068 -6.526 1.00 96.19 111 ALA A C 1
ATOM 838 O O . ALA A 1 111 ? -8.649 6.748 -5.520 1.00 96.19 111 ALA A O 1
ATOM 839 N N . LEU A 1 112 ? -8.357 4.832 -6.651 1.00 97.56 112 LEU A N 1
ATOM 840 C CA . LEU A 1 112 ? -7.484 4.216 -5.647 1.00 97.56 112 LEU A CA 1
ATOM 841 C C . LEU A 1 112 ? -6.167 4.986 -5.480 1.00 97.56 112 LEU A C 1
ATOM 843 O O . LEU A 1 112 ? -5.700 5.161 -4.357 1.00 97.56 112 LEU A O 1
ATOM 847 N N . GLN A 1 113 ? -5.577 5.483 -6.570 1.00 97.44 113 GLN A N 1
ATOM 848 C CA . GLN A 1 113 ? -4.336 6.263 -6.537 1.00 97.44 113 GLN A CA 1
ATOM 849 C C . GLN A 1 113 ? -4.504 7.640 -5.865 1.00 97.44 113 GLN A C 1
ATOM 851 O O . GLN A 1 113 ? -3.520 8.233 -5.426 1.00 97.44 113 GLN A O 1
ATOM 856 N N . ALA A 1 114 ? -5.732 8.149 -5.748 1.00 97.38 114 ALA A N 1
ATOM 857 C CA . ALA A 1 114 ? -6.010 9.377 -5.006 1.00 97.38 114 ALA A CA 1
ATOM 858 C C . ALA A 1 114 ? -5.931 9.194 -3.476 1.00 97.38 114 ALA A C 1
ATOM 860 O O . ALA A 1 114 ? -5.926 10.186 -2.745 1.00 97.38 114 ALA A O 1
ATOM 861 N N . LEU A 1 115 ? -5.875 7.953 -2.976 1.00 97.94 115 LEU A N 1
ATOM 862 C CA . LEU A 1 115 ? -5.751 7.680 -1.547 1.00 97.94 115 LEU A CA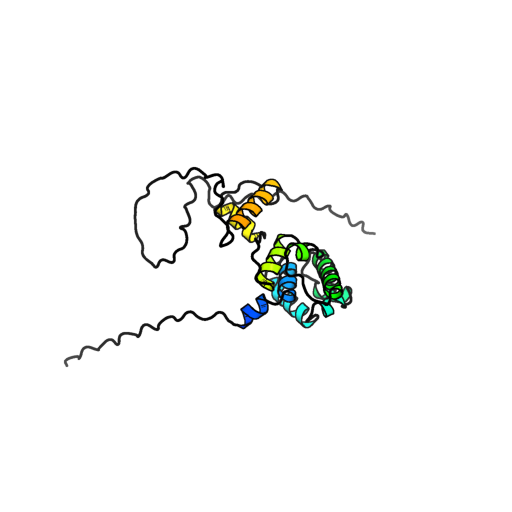 1
ATOM 863 C C . LEU A 1 115 ? -4.326 7.983 -1.034 1.00 97.94 115 LEU A C 1
ATOM 865 O O . LEU A 1 115 ? -3.336 7.649 -1.696 1.00 97.94 115 LEU A O 1
ATOM 869 N N . PRO A 1 116 ? -4.182 8.554 0.179 1.00 98.00 116 PRO A N 1
ATOM 870 C CA . PRO A 1 116 ? -2.887 8.803 0.800 1.00 98.00 116 PRO A CA 1
ATOM 871 C C . PRO A 1 116 ? 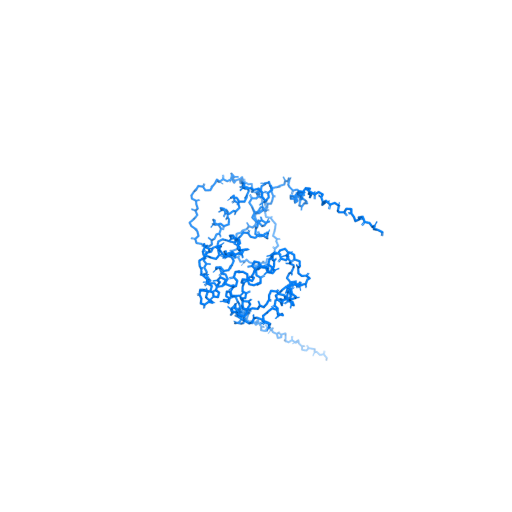-1.972 7.572 0.812 1.00 98.00 116 PRO A C 1
ATOM 873 O O . PRO A 1 116 ? -2.329 6.497 1.290 1.00 98.00 116 PRO A O 1
ATOM 876 N N . GLY A 1 117 ? -0.748 7.738 0.307 1.00 96.00 117 GLY A N 1
ATOM 877 C CA . GLY A 1 117 ? 0.263 6.676 0.280 1.00 96.00 117 GLY A CA 1
ATOM 878 C C . GLY A 1 117 ? 0.032 5.572 -0.757 1.00 96.00 117 GLY A C 1
ATOM 879 O O . GLY A 1 117 ? 0.831 4.634 -0.804 1.00 96.00 117 GLY A O 1
ATOM 880 N N . VAL A 1 118 ? -0.996 5.675 -1.604 1.00 97.38 118 VAL A N 1
ATOM 881 C CA . VAL A 1 118 ? -1.264 4.703 -2.669 1.00 97.38 118 VAL A CA 1
ATOM 882 C C . VAL A 1 118 ? -0.668 5.194 -3.989 1.00 97.38 118 VAL A C 1
ATOM 884 O O . VAL A 1 118 ? -1.145 6.130 -4.617 1.00 97.38 118 VAL A O 1
ATOM 887 N N . GLY A 1 119 ? 0.413 4.546 -4.430 1.00 95.69 119 GLY A N 1
ATOM 888 C CA . GLY A 1 119 ? 1.006 4.793 -5.747 1.00 95.69 119 GLY A CA 1
ATOM 889 C C . GLY A 1 119 ? 0.357 3.955 -6.852 1.00 95.69 119 GLY A C 1
ATOM 890 O O . GLY A 1 119 ? -0.321 2.969 -6.574 1.00 95.69 119 GLY A O 1
ATOM 891 N N . ARG A 1 120 ? 0.658 4.280 -8.117 1.00 95.94 120 ARG A N 1
ATOM 892 C CA . ARG A 1 120 ? 0.115 3.611 -9.318 1.00 95.94 120 ARG A CA 1
ATOM 893 C C . ARG A 1 120 ? 0.134 2.077 -9.255 1.00 95.94 120 ARG A C 1
ATOM 895 O O . ARG A 1 120 ? -0.863 1.437 -9.557 1.00 95.94 120 ARG A O 1
ATOM 902 N N . SER A 1 121 ? 1.259 1.476 -8.852 1.00 95.31 121 SER A N 1
ATOM 903 C CA . SER A 1 121 ? 1.366 0.010 -8.780 1.00 95.31 121 SER A CA 1
ATOM 904 C C . SER A 1 121 ? 0.521 -0.593 -7.658 1.00 95.31 121 SER A C 1
ATOM 906 O O . SER A 1 121 ? -0.038 -1.667 -7.845 1.00 95.31 121 SER A O 1
ATOM 908 N N . THR A 1 122 ? 0.421 0.079 -6.509 1.00 96.12 122 THR A N 1
ATOM 909 C CA . THR A 1 122 ? -0.410 -0.375 -5.384 1.00 96.12 122 THR A CA 1
ATOM 910 C C . THR A 1 122 ? -1.892 -0.223 -5.714 1.00 96.12 122 THR A C 1
ATOM 912 O O . THR A 1 122 ? -2.662 -1.145 -5.478 1.00 96.12 122 THR A O 1
ATOM 915 N N . ALA A 1 123 ? -2.289 0.886 -6.345 1.00 97.38 123 ALA A N 1
ATOM 916 C CA . ALA A 1 123 ? -3.647 1.068 -6.849 1.00 97.38 123 ALA A CA 1
ATOM 917 C C . ALA A 1 123 ? -4.032 -0.028 -7.855 1.00 97.38 123 ALA A C 1
ATOM 919 O O . ALA A 1 123 ? -5.112 -0.606 -7.757 1.00 97.38 123 ALA A O 1
ATOM 920 N N . ALA A 1 124 ? -3.133 -0.361 -8.788 1.00 96.31 124 ALA A N 1
ATOM 921 C CA . ALA A 1 124 ? -3.358 -1.445 -9.738 1.00 96.31 124 ALA A CA 1
ATOM 922 C C . ALA A 1 124 ? -3.479 -2.809 -9.041 1.00 96.31 124 ALA A C 1
ATOM 924 O O . ALA A 1 124 ? -4.367 -3.582 -9.387 1.00 96.31 124 ALA A O 1
ATOM 925 N N . ALA A 1 125 ? -2.641 -3.094 -8.038 1.00 95.19 125 ALA A N 1
ATOM 926 C CA . ALA A 1 125 ? -2.724 -4.336 -7.269 1.00 95.19 125 ALA A CA 1
ATOM 927 C C . ALA A 1 125 ? -4.070 -4.472 -6.540 1.00 95.19 125 ALA A C 1
ATOM 929 O O . ALA A 1 125 ? -4.710 -5.518 -6.627 1.00 95.19 125 ALA A O 1
ATOM 930 N N . ILE A 1 126 ? -4.550 -3.402 -5.901 1.00 95.50 126 ILE A N 1
ATOM 931 C CA . ILE A 1 126 ? -5.856 -3.396 -5.227 1.00 95.50 126 ILE A CA 1
ATOM 932 C C . ILE A 1 126 ? -6.994 -3.585 -6.235 1.00 95.50 126 ILE A C 1
ATOM 934 O O . ILE A 1 126 ? -7.876 -4.406 -5.999 1.00 95.50 126 ILE A O 1
ATOM 938 N N . ALA A 1 127 ? -6.956 -2.888 -7.374 1.00 95.44 127 ALA A N 1
ATOM 939 C CA . ALA A 1 127 ? -7.955 -3.034 -8.433 1.00 95.44 127 ALA A CA 1
ATOM 940 C C . ALA A 1 127 ? -8.006 -4.475 -8.981 1.00 95.44 127 ALA A C 1
ATOM 942 O O . ALA A 1 127 ? -9.081 -5.051 -9.146 1.00 95.44 127 ALA A O 1
ATOM 943 N N . VAL A 1 128 ? -6.843 -5.083 -9.231 1.00 93.88 128 VAL A N 1
ATOM 944 C CA . VAL A 1 128 ? -6.738 -6.448 -9.769 1.00 93.88 128 VAL A CA 1
ATOM 945 C C . VAL A 1 128 ? -7.204 -7.483 -8.754 1.00 93.88 128 VAL A C 1
ATOM 947 O O . VAL A 1 128 ? -8.058 -8.307 -9.073 1.00 93.88 128 VAL A O 1
ATOM 950 N N . PHE A 1 129 ? -6.652 -7.463 -7.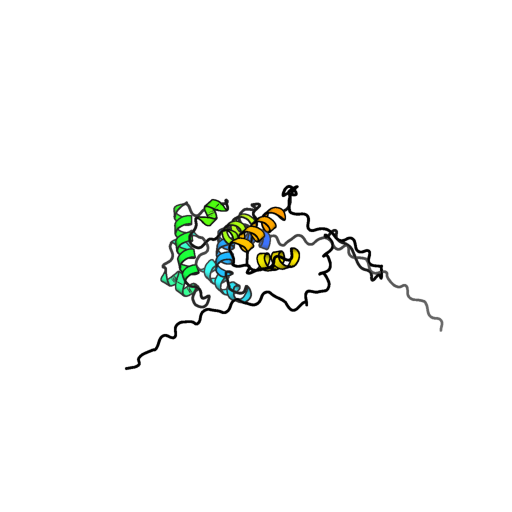541 1.00 92.69 129 PHE A N 1
ATOM 951 C CA . PHE A 1 129 ? -6.947 -8.499 -6.556 1.00 92.69 129 PHE A CA 1
ATOM 952 C C . PHE A 1 129 ? -8.313 -8.263 -5.913 1.00 92.69 129 PHE A C 1
ATOM 954 O O . PHE A 1 129 ? -9.176 -9.129 -6.018 1.00 92.69 129 PHE A O 1
ATOM 961 N N . GLY A 1 130 ? -8.557 -7.067 -5.370 1.00 92.69 130 GLY A N 1
ATOM 962 C CA . GLY A 1 130 ? -9.794 -6.741 -4.658 1.00 92.69 130 GLY A CA 1
ATOM 963 C C . GLY A 1 130 ? -11.037 -6.686 -5.548 1.00 92.69 130 GLY A C 1
ATOM 964 O O . GLY A 1 130 ? -12.118 -7.054 -5.096 1.00 92.69 130 GLY A O 1
ATOM 965 N N . PHE A 1 131 ? -10.898 -6.278 -6.815 1.00 93.12 131 PHE A N 1
ATOM 966 C CA . PHE A 1 131 ? -12.045 -6.020 -7.697 1.00 93.12 131 PHE A CA 1
ATOM 967 C C . PHE A 1 131 ? -12.031 -6.806 -9.013 1.00 93.12 131 PHE A C 1
ATOM 969 O O . PHE A 1 131 ? -12.963 -6.687 -9.807 1.00 93.12 131 PHE A O 1
ATOM 976 N N . GLY A 1 132 ? -11.005 -7.622 -9.270 1.00 90.19 132 GLY A N 1
ATOM 977 C CA . GLY A 1 132 ? -10.901 -8.396 -10.510 1.00 90.19 132 GLY A CA 1
ATOM 978 C C . GLY A 1 132 ? -10.672 -7.542 -11.761 1.00 90.19 132 GLY A C 1
ATOM 979 O O . GLY A 1 132 ? -10.919 -8.013 -12.872 1.00 90.19 132 GLY A O 1
ATOM 980 N N . GLN A 1 133 ? -10.226 -6.293 -11.603 1.00 91.81 133 GLN A N 1
ATOM 981 C CA . GLN A 1 133 ? -9.959 -5.399 -12.726 1.00 91.81 133 GLN A CA 1
ATOM 982 C C . GLN A 1 133 ? -8.729 -5.848 -13.516 1.00 91.81 133 GLN A C 1
ATOM 984 O O . GLN A 1 133 ? -7.818 -6.498 -13.003 1.00 91.81 133 GLN A O 1
ATOM 989 N N . ARG A 1 134 ? -8.663 -5.445 -14.784 1.00 92.62 134 ARG A N 1
ATOM 990 C CA . ARG A 1 134 ? -7.489 -5.667 -15.632 1.00 92.62 134 ARG A CA 1
ATOM 991 C C . ARG A 1 134 ? -6.583 -4.437 -15.592 1.00 92.62 134 ARG A C 1
ATOM 993 O O . ARG A 1 134 ? -6.823 -3.479 -16.320 1.00 92.62 134 ARG A O 1
ATOM 1000 N N . ALA A 1 135 ? -5.518 -4.489 -14.795 1.00 94.12 135 ALA A N 1
ATOM 1001 C CA . ALA A 1 135 ? -4.511 -3.430 -14.717 1.00 94.12 135 ALA A CA 1
ATOM 1002 C C . ALA A 1 135 ? -3.089 -4.004 -14.636 1.00 94.12 135 ALA A C 1
ATOM 1004 O O . ALA A 1 135 ? -2.868 -5.085 -14.092 1.00 94.12 135 ALA A O 1
ATOM 1005 N N . ALA A 1 136 ? -2.115 -3.274 -15.182 1.00 95.69 136 ALA A N 1
ATOM 1006 C CA . ALA A 1 136 ? -0.706 -3.639 -15.079 1.00 95.69 136 ALA A CA 1
ATOM 1007 C C . ALA A 1 136 ? -0.171 -3.296 -13.682 1.00 95.69 136 ALA A C 1
ATOM 1009 O O . ALA A 1 136 ? -0.377 -2.190 -13.185 1.00 95.69 136 ALA A O 1
ATOM 1010 N N . ILE A 1 137 ? 0.557 -4.229 -13.070 1.00 95.06 137 ILE A N 1
ATOM 1011 C CA . ILE A 1 137 ? 1.240 -4.040 -11.785 1.00 95.06 137 ILE A CA 1
ATOM 1012 C C . ILE A 1 137 ? 2.739 -3.949 -12.073 1.00 95.06 137 ILE A C 1
ATOM 1014 O O . ILE A 1 137 ? 3.272 -4.754 -12.834 1.00 95.06 137 ILE A O 1
ATOM 1018 N N . LEU A 1 138 ? 3.428 -2.977 -11.474 1.00 95.38 138 LEU A N 1
ATOM 1019 C CA . LEU A 1 138 ? 4.860 -2.755 -11.682 1.00 95.38 138 LEU A CA 1
ATOM 1020 C C . LEU A 1 138 ? 5.586 -2.518 -10.350 1.00 95.38 138 LEU A C 1
ATOM 1022 O O . LEU A 1 138 ? 6.166 -1.454 -10.098 1.00 95.38 138 LEU A O 1
ATOM 1026 N N . ASP A 1 139 ? 5.549 -3.533 -9.492 1.00 92.62 139 ASP A N 1
ATOM 1027 C CA . ASP A 1 139 ? 6.272 -3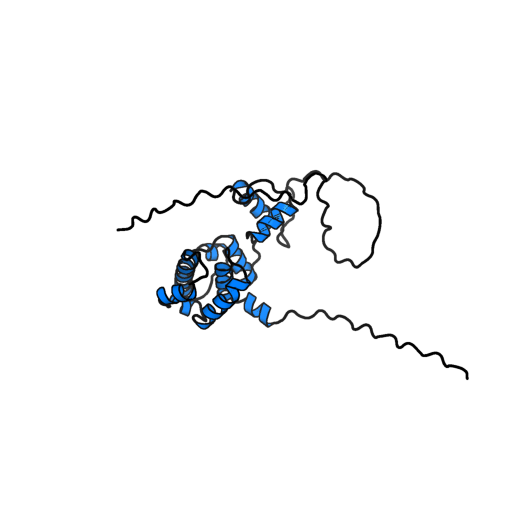.547 -8.224 1.00 92.62 139 ASP A CA 1
ATOM 1028 C C . ASP A 1 139 ? 7.774 -3.838 -8.438 1.00 92.62 139 ASP A C 1
ATOM 1030 O O . ASP A 1 139 ? 8.261 -4.034 -9.557 1.00 92.62 139 ASP A O 1
ATOM 1034 N N . GLY A 1 140 ? 8.550 -3.873 -7.352 1.00 90.75 140 GLY A N 1
ATOM 1035 C CA . GLY A 1 140 ? 9.981 -4.177 -7.439 1.00 90.75 140 GLY A CA 1
ATOM 1036 C C . GLY A 1 140 ? 10.282 -5.553 -8.050 1.00 90.75 140 GLY A C 1
ATOM 1037 O O . GLY A 1 140 ? 11.313 -5.710 -8.708 1.00 90.75 140 GLY A O 1
ATOM 1038 N N . ASN A 1 141 ? 9.403 -6.540 -7.860 1.00 91.75 141 ASN A N 1
ATOM 1039 C CA . ASN A 1 141 ? 9.578 -7.887 -8.395 1.00 91.75 141 ASN A CA 1
ATOM 1040 C C . ASN A 1 141 ? 9.357 -7.901 -9.911 1.00 91.75 141 ASN A C 1
ATOM 1042 O O . ASN A 1 141 ? 10.234 -8.354 -10.652 1.00 91.75 141 ASN A O 1
ATOM 1046 N N . VAL A 1 142 ? 8.243 -7.331 -10.373 1.00 94.25 142 VAL A N 1
ATOM 1047 C CA . VAL A 1 142 ? 7.892 -7.229 -11.792 1.00 94.25 142 VAL A CA 1
ATOM 1048 C C . VAL A 1 142 ? 8.929 -6.396 -12.538 1.00 94.25 142 VAL A C 1
ATOM 1050 O O . VAL A 1 142 ? 9.383 -6.821 -13.599 1.00 94.25 142 VAL A O 1
ATOM 1053 N N . LYS A 1 143 ? 9.407 -5.277 -11.968 1.00 95.44 143 LYS A N 1
ATOM 1054 C CA . LYS A 1 143 ? 10.509 -4.493 -12.560 1.00 95.44 143 LYS A CA 1
ATOM 1055 C C . LYS A 1 143 ? 11.738 -5.362 -12.840 1.00 95.44 143 LYS A C 1
ATOM 1057 O O . LYS A 1 143 ? 12.252 -5.344 -13.956 1.00 95.44 143 LYS A O 1
ATOM 1062 N N . ARG A 1 144 ? 12.189 -6.164 -11.864 1.00 94.94 144 ARG A N 1
ATOM 1063 C CA . ARG A 1 144 ? 13.352 -7.057 -12.042 1.00 94.94 144 ARG A CA 1
ATOM 1064 C C . ARG A 1 144 ? 13.107 -8.123 -13.106 1.00 94.94 144 ARG A C 1
ATOM 1066 O O . ARG A 1 144 ? 14.021 -8.426 -13.870 1.00 94.94 144 ARG A O 1
ATOM 1073 N N . VAL A 1 145 ? 11.901 -8.685 -13.160 1.00 96.62 145 VAL A N 1
ATOM 1074 C CA . VAL A 1 145 ? 11.528 -9.678 -14.176 1.00 96.62 145 VAL A CA 1
ATOM 1075 C C . VAL A 1 145 ? 11.540 -9.049 -15.570 1.00 96.62 145 VAL A C 1
ATOM 1077 O O . VAL A 1 145 ? 12.233 -9.556 -16.448 1.00 96.62 145 VAL A O 1
ATOM 1080 N N . LEU A 1 146 ? 10.868 -7.914 -15.768 1.00 96.69 146 LEU A N 1
ATOM 1081 C CA . LEU A 1 146 ? 10.810 -7.231 -17.063 1.00 96.69 146 LEU A CA 1
ATOM 1082 C C . LEU A 1 146 ? 12.188 -6.756 -17.537 1.00 96.69 146 LEU A C 1
ATOM 1084 O O . LEU A 1 146 ? 12.525 -6.953 -18.704 1.00 96.69 146 LEU A O 1
ATOM 1088 N N . CYS A 1 147 ? 13.018 -6.205 -16.644 1.00 96.81 147 CYS A N 1
ATOM 1089 C CA . CYS A 1 147 ? 14.391 -5.832 -16.986 1.00 96.81 147 CYS A CA 1
ATOM 1090 C C . CYS A 1 147 ? 15.186 -7.020 -17.537 1.00 96.81 147 CYS A C 1
ATOM 1092 O O . CYS A 1 147 ? 15.873 -6.874 -18.545 1.00 96.81 147 CYS A O 1
ATOM 1094 N N . ARG A 1 148 ? 15.061 -8.200 -16.916 1.00 96.56 148 ARG A N 1
ATOM 1095 C CA . ARG A 1 148 ? 15.765 -9.416 -17.350 1.00 96.56 148 ARG A CA 1
ATOM 1096 C C . ARG A 1 148 ? 15.185 -9.996 -18.637 1.00 96.56 148 ARG A C 1
ATOM 1098 O O . ARG A 1 148 ? 15.943 -10.324 -19.540 1.00 96.56 148 ARG A O 1
ATOM 1105 N N . MET A 1 149 ? 13.860 -10.102 -18.740 1.00 96.88 149 MET A N 1
ATOM 1106 C CA . MET A 1 149 ? 13.203 -10.707 -19.906 1.00 96.88 149 MET A CA 1
ATOM 1107 C C . MET A 1 149 ? 13.389 -9.887 -21.186 1.00 96.88 149 MET A C 1
ATOM 1109 O O . MET A 1 149 ? 13.521 -10.463 -22.262 1.00 96.88 149 MET A O 1
ATOM 1113 N N . PHE A 1 150 ? 13.409 -8.557 -21.073 1.00 96.25 150 PHE A N 1
ATOM 1114 C CA . PHE A 1 150 ? 13.499 -7.644 -22.218 1.00 96.25 150 PHE A CA 1
ATOM 1115 C C . PHE A 1 150 ? 14.863 -6.958 -22.351 1.00 96.25 150 PHE A C 1
ATOM 1117 O O . PHE A 1 150 ? 14.991 -6.023 -23.144 1.00 96.25 150 PHE A O 1
ATOM 1124 N N . ALA A 1 151 ? 15.860 -7.393 -21.569 1.00 96.62 151 ALA A N 1
ATOM 1125 C CA . ALA A 1 151 ? 17.198 -6.802 -21.517 1.00 96.62 151 ALA A CA 1
ATOM 1126 C C . ALA A 1 151 ? 17.163 -5.261 -21.407 1.00 96.62 151 ALA A C 1
ATOM 1128 O O . ALA A 1 151 ? 17.855 -4.539 -22.128 1.00 96.62 151 ALA A O 1
ATOM 1129 N N . VAL A 1 152 ? 16.301 -4.735 -20.529 1.00 95.00 152 VAL A N 1
ATOM 1130 C CA . VAL A 1 152 ? 16.187 -3.286 -20.311 1.00 95.00 152 VAL A CA 1
ATOM 1131 C C . VAL A 1 152 ? 17.358 -2.829 -19.449 1.00 95.00 152 VAL A C 1
ATOM 1133 O O . VAL A 1 152 ? 17.367 -3.053 -18.241 1.00 95.00 152 VAL A O 1
ATOM 1136 N N . ALA A 1 153 ? 18.337 -2.190 -20.086 1.00 93.38 153 ALA A N 1
ATOM 1137 C CA . ALA A 1 153 ? 19.488 -1.592 -19.421 1.00 93.38 153 ALA A CA 1
ATOM 1138 C C . ALA A 1 153 ? 19.145 -0.254 -18.737 1.00 93.38 153 ALA A C 1
ATOM 1140 O O . ALA A 1 153 ? 18.197 0.436 -19.122 1.00 93.38 153 ALA A O 1
ATOM 1141 N N . GLY A 1 154 ? 19.974 0.128 -17.762 1.00 93.56 154 GLY A N 1
ATOM 1142 C CA . GLY A 1 154 ? 19.861 1.377 -17.006 1.00 93.56 154 GLY A CA 1
ATOM 1143 C C . GLY A 1 154 ? 19.232 1.205 -15.622 1.00 93.56 154 GLY A C 1
ATOM 1144 O O . GLY A 1 154 ? 18.794 0.119 -15.247 1.00 93.56 154 GLY A O 1
ATOM 1145 N N . ASP A 1 155 ? 19.202 2.297 -14.856 1.00 93.75 155 ASP A N 1
ATOM 1146 C CA . ASP A 1 155 ? 18.636 2.324 -13.505 1.00 93.75 155 ASP A CA 1
ATOM 1147 C C . ASP A 1 155 ? 17.099 2.165 -13.548 1.00 93.75 155 ASP A C 1
ATOM 1149 O O . ASP A 1 155 ? 16.419 3.044 -14.099 1.00 93.75 155 ASP A O 1
ATOM 1153 N N . PRO A 1 156 ? 16.520 1.104 -12.941 1.00 91.81 156 PRO A N 1
ATOM 1154 C CA . PRO A 1 156 ? 15.071 0.902 -12.857 1.00 91.81 156 PRO A CA 1
ATOM 1155 C C . PRO A 1 156 ? 14.306 1.996 -12.101 1.00 91.81 156 PRO A C 1
ATOM 1157 O O . PRO A 1 156 ? 13.073 2.042 -12.181 1.00 91.81 156 PRO A O 1
ATOM 1160 N N . ALA A 1 157 ? 14.998 2.855 -11.349 1.00 90.88 157 ALA A N 1
ATOM 1161 C CA . ALA A 1 157 ? 14.411 4.023 -10.706 1.00 90.88 157 ALA A CA 1
ATOM 1162 C C . ALA A 1 157 ? 14.343 5.250 -11.635 1.00 90.88 157 ALA A C 1
ATOM 1164 O O . ALA A 1 157 ? 13.542 6.152 -11.378 1.00 90.88 157 ALA A O 1
ATOM 1165 N N . SER A 1 158 ? 15.099 5.285 -12.737 1.00 96.44 158 SER A N 1
ATOM 1166 C CA . SER A 1 158 ? 15.098 6.424 -13.664 1.00 96.44 158 SER A CA 1
ATOM 1167 C C . SER A 1 158 ? 13.754 6.585 -14.384 1.00 96.44 158 SER A C 1
ATOM 1169 O O . SER A 1 158 ? 13.121 5.607 -14.786 1.00 96.44 158 SER A O 1
ATOM 1171 N N . THR A 1 159 ? 13.318 7.829 -14.606 1.00 96.00 159 THR A N 1
ATOM 1172 C CA . THR A 1 159 ? 12.036 8.131 -15.272 1.00 96.00 159 THR A CA 1
ATOM 1173 C C . THR A 1 159 ? 11.916 7.466 -16.645 1.00 96.00 159 THR A C 1
ATOM 1175 O O . THR A 1 159 ? 10.864 6.922 -16.979 1.00 96.00 159 THR A O 1
ATOM 1178 N N . ALA A 1 160 ? 12.998 7.463 -17.431 1.00 96.06 160 ALA A N 1
ATOM 1179 C CA . ALA A 1 160 ? 13.018 6.862 -18.762 1.00 96.06 160 ALA A CA 1
ATOM 1180 C C . ALA A 1 160 ? 12.807 5.338 -18.711 1.00 96.06 160 ALA A C 1
ATOM 1182 O O . ALA A 1 160 ? 11.954 4.809 -19.429 1.00 96.06 160 ALA A O 1
ATOM 1183 N N . VAL A 1 161 ? 13.526 4.636 -17.827 1.00 96.44 161 VAL A N 1
ATOM 1184 C CA . VAL A 1 161 ? 13.371 3.184 -17.662 1.00 96.44 161 VAL A CA 1
ATOM 1185 C C . VAL A 1 161 ? 12.004 2.857 -17.066 1.00 96.44 161 VAL A C 1
ATOM 1187 O O . VAL A 1 161 ? 11.332 1.965 -17.574 1.00 96.44 161 VAL A O 1
ATOM 1190 N N . GLN A 1 162 ? 11.528 3.612 -16.071 1.00 96.69 162 GLN A N 1
ATOM 1191 C CA . GLN A 1 162 ? 10.191 3.412 -15.506 1.00 96.69 162 GLN A CA 1
ATOM 1192 C C . GLN A 1 162 ? 9.089 3.554 -16.562 1.00 96.69 162 GLN A C 1
ATOM 1194 O O . GLN A 1 162 ? 8.199 2.706 -16.616 1.00 96.69 162 GLN A O 1
ATOM 1199 N N . LYS A 1 163 ? 9.166 4.563 -17.441 1.00 96.94 163 LYS A N 1
ATOM 1200 C CA . LYS A 1 163 ? 8.212 4.732 -18.549 1.00 96.94 163 LYS A CA 1
ATOM 1201 C C . LYS A 1 163 ? 8.216 3.518 -19.484 1.00 96.94 163 LYS A C 1
ATOM 1203 O O . LYS A 1 163 ? 7.152 3.023 -19.845 1.00 96.94 163 LYS A O 1
ATOM 1208 N N . ARG A 1 164 ? 9.402 3.011 -19.838 1.00 97.31 164 ARG A N 1
ATOM 1209 C CA . ARG A 1 164 ? 9.544 1.814 -20.683 1.00 97.31 164 ARG A CA 1
ATOM 1210 C C . ARG A 1 164 ? 8.989 0.560 -20.007 1.00 97.31 164 ARG A C 1
ATOM 1212 O O . ARG A 1 164 ? 8.299 -0.217 -20.656 1.00 97.31 164 ARG A O 1
ATOM 1219 N N . LEU A 1 165 ? 9.275 0.361 -18.722 1.00 97.62 165 LEU A N 1
ATOM 1220 C CA . LEU A 1 165 ? 8.796 -0.797 -17.967 1.00 97.62 165 LEU A CA 1
ATOM 1221 C C . LEU A 1 165 ? 7.273 -0.793 -17.807 1.00 97.62 165 LEU A C 1
ATOM 1223 O O . LEU A 1 165 ? 6.664 -1.851 -17.914 1.00 97.62 165 LEU A O 1
ATOM 1227 N N . TRP A 1 166 ? 6.656 0.376 -17.618 1.00 97.25 166 TRP A N 1
ATOM 1228 C CA . TRP A 1 166 ? 5.196 0.500 -17.624 1.00 97.25 166 TRP A CA 1
ATOM 1229 C C . TRP A 1 166 ? 4.587 0.103 -18.970 1.00 97.25 166 TRP A C 1
ATOM 1231 O O . TRP A 1 166 ? 3.674 -0.716 -18.991 1.00 97.25 166 TRP A O 1
ATOM 1241 N N . ALA A 1 167 ? 5.140 0.597 -20.082 1.00 96.62 167 ALA A N 1
ATOM 1242 C CA . ALA A 1 167 ? 4.668 0.223 -21.415 1.00 96.62 167 ALA A CA 1
ATOM 1243 C C . ALA A 1 167 ? 4.796 -1.291 -21.677 1.00 96.62 167 ALA A C 1
ATOM 1245 O O . ALA A 1 167 ? 3.890 -1.901 -22.237 1.00 96.62 167 ALA A O 1
ATOM 1246 N N . LEU A 1 168 ? 5.896 -1.914 -21.233 1.00 96.50 168 LEU A N 1
ATOM 1247 C CA . LEU A 1 168 ? 6.071 -3.369 -21.320 1.00 96.50 168 LEU A CA 1
ATOM 1248 C C . LEU A 1 168 ? 5.051 -4.121 -20.457 1.00 96.50 168 LEU A C 1
ATOM 1250 O O . LEU A 1 168 ? 4.456 -5.085 -20.924 1.00 96.50 168 LEU A O 1
ATOM 1254 N N . ALA A 1 169 ? 4.822 -3.679 -19.218 1.00 96.25 169 ALA A N 1
ATOM 1255 C CA . ALA A 1 169 ? 3.849 -4.309 -18.329 1.00 96.25 169 ALA A CA 1
ATOM 1256 C C . ALA A 1 169 ? 2.424 -4.256 -18.904 1.00 96.25 169 ALA A C 1
ATOM 1258 O O . ALA A 1 169 ? 1.688 -5.234 -18.812 1.00 96.25 169 ALA A O 1
ATOM 1259 N N . GLU A 1 170 ? 2.046 -3.137 -19.524 1.00 95.56 170 GLU A N 1
ATOM 1260 C CA . GLU A 1 170 ? 0.749 -2.969 -20.188 1.00 95.56 170 GLU A CA 1
ATOM 1261 C C . GLU A 1 170 ? 0.611 -3.843 -21.442 1.00 95.56 170 GLU A C 1
ATOM 1263 O O . GLU A 1 170 ? -0.444 -4.445 -21.653 1.00 95.56 170 GLU A O 1
ATOM 1268 N N . ALA A 1 171 ? 1.671 -3.952 -22.250 1.00 94.31 171 ALA A N 1
ATOM 1269 C CA . ALA A 1 171 ? 1.681 -4.764 -23.467 1.00 94.31 171 ALA A CA 1
ATOM 1270 C C . ALA A 1 171 ? 1.585 -6.275 -23.187 1.00 94.31 171 ALA A C 1
ATOM 1272 O O . ALA A 1 171 ? 1.009 -7.012 -23.985 1.00 94.31 171 ALA A O 1
ATOM 1273 N N . GLU A 1 172 ? 2.115 -6.734 -22.051 1.00 93.25 172 GLU A N 1
ATOM 1274 C CA . GLU A 1 172 ? 2.079 -8.147 -21.649 1.00 93.25 172 GLU A CA 1
ATOM 1275 C C . GLU A 1 172 ? 0.781 -8.542 -20.918 1.00 93.25 172 GLU A C 1
ATOM 1277 O O . GLU A 1 172 ? 0.599 -9.711 -20.566 1.00 93.25 172 GLU A O 1
ATOM 1282 N N . LEU A 1 173 ? -0.155 -7.608 -20.697 1.00 91.69 173 LEU A N 1
ATOM 1283 C CA . LEU A 1 173 ? -1.458 -7.954 -20.132 1.00 91.69 173 LEU A CA 1
ATOM 1284 C C . LEU A 1 173 ? -2.228 -8.891 -21.083 1.00 91.69 173 LEU A C 1
ATOM 1286 O O . LEU A 1 173 ? -2.401 -8.556 -22.259 1.00 91.69 173 LEU A O 1
ATOM 1290 N N . PRO A 1 174 ? -2.805 -10.004 -20.590 1.00 82.56 174 PRO A N 1
ATOM 1291 C CA . PRO A 1 174 ? -3.624 -10.897 -21.407 1.00 82.56 174 PRO A CA 1
ATOM 1292 C C . PRO A 1 174 ? -4.712 -10.133 -22.175 1.00 82.56 174 PRO A C 1
ATOM 1294 O O . PRO A 1 174 ? -5.380 -9.259 -21.616 1.00 82.56 174 PRO A O 1
ATOM 1297 N N . GLY A 1 175 ? -4.863 -10.426 -23.469 1.00 78.81 175 GLY A N 1
ATOM 1298 C CA . GLY A 1 175 ? -5.831 -9.755 -24.344 1.00 78.81 175 GLY A CA 1
ATOM 1299 C C . GLY A 1 175 ? -5.465 -8.324 -24.762 1.00 78.81 175 GLY A C 1
ATOM 1300 O O . GLY A 1 175 ? -6.296 -7.658 -25.373 1.00 78.81 175 GLY A O 1
ATOM 1301 N N . ALA A 1 176 ? -4.258 -7.828 -24.458 1.00 65.38 176 ALA A N 1
ATOM 1302 C CA . ALA A 1 176 ? -3.776 -6.589 -25.064 1.00 65.38 176 ALA A CA 1
ATOM 1303 C C . ALA A 1 176 ? -3.631 -6.788 -26.586 1.00 65.38 176 ALA A C 1
ATOM 1305 O O . ALA A 1 176 ? -3.123 -7.836 -27.007 1.00 65.38 176 ALA A O 1
ATOM 1306 N N . PRO A 1 177 ? -4.053 -5.823 -27.426 1.00 49.53 177 PRO A N 1
ATOM 1307 C CA . PRO A 1 177 ? -3.709 -5.869 -28.839 1.00 49.53 177 PRO A CA 1
ATOM 1308 C C . PRO A 1 177 ? -2.182 -5.924 -28.947 1.00 49.53 177 PRO A C 1
ATOM 1310 O O . PRO A 1 177 ? -1.489 -5.115 -28.331 1.00 49.53 177 PRO A O 1
ATOM 1313 N N . HIS A 1 178 ? -1.651 -6.896 -29.696 1.00 46.66 178 HIS A N 1
ATOM 1314 C CA . HIS A 1 178 ? -0.235 -6.889 -30.058 1.00 46.66 178 HIS A CA 1
ATOM 1315 C C . HIS A 1 178 ? 0.031 -5.552 -30.750 1.00 46.66 178 HIS A C 1
ATOM 1317 O O . HIS A 1 178 ? -0.519 -5.304 -31.822 1.00 46.66 178 HIS A O 1
ATOM 1323 N N . ALA A 1 179 ? 0.804 -4.668 -30.117 1.00 43.09 179 ALA A N 1
ATOM 1324 C CA . ALA A 1 179 ? 1.152 -3.394 -30.721 1.00 43.09 179 ALA A CA 1
ATOM 1325 C C . ALA A 1 179 ? 1.894 -3.684 -32.040 1.00 43.09 179 ALA A C 1
ATOM 1327 O O . ALA A 1 179 ? 2.929 -4.356 -31.994 1.00 43.09 179 ALA A O 1
ATOM 1328 N N . PRO A 1 180 ? 1.392 -3.220 -33.201 1.00 42.44 180 PRO A N 1
ATOM 1329 C CA . PRO A 1 180 ? 2.016 -3.518 -34.489 1.00 42.44 180 PRO A CA 1
ATOM 1330 C C . PRO A 1 180 ? 3.432 -2.925 -34.627 1.00 42.44 180 PRO A C 1
ATOM 1332 O O . PRO A 1 180 ? 4.212 -3.438 -35.422 1.00 42.44 180 PRO A O 1
ATOM 1335 N N . ASP A 1 181 ? 3.798 -1.944 -33.786 1.00 41.66 181 ASP A N 1
ATOM 1336 C CA . ASP A 1 181 ? 5.059 -1.189 -33.864 1.00 41.66 181 ASP A CA 1
ATOM 1337 C C . ASP A 1 181 ? 5.858 -1.141 -32.545 1.00 41.66 181 ASP A C 1
ATOM 1339 O O . ASP A 1 181 ? 6.561 -0.169 -32.255 1.00 41.66 181 ASP A O 1
ATOM 1343 N N . ALA A 1 182 ? 5.805 -2.187 -31.713 1.00 41.47 182 ALA A N 1
ATOM 1344 C CA . ALA A 1 182 ? 6.905 -2.368 -30.762 1.00 41.47 182 ALA A CA 1
ATOM 1345 C C . ALA A 1 182 ? 8.192 -2.596 -31.582 1.00 41.47 182 ALA A C 1
ATOM 1347 O O . ALA A 1 182 ? 8.155 -3.423 -32.497 1.00 41.47 182 ALA A O 1
ATOM 1348 N N . PRO A 1 183 ? 9.317 -1.897 -31.313 1.00 39.03 183 PRO A N 1
ATOM 1349 C CA . PRO A 1 183 ? 10.536 -2.061 -32.096 1.00 39.03 183 PRO A CA 1
ATOM 1350 C C . PRO A 1 183 ? 10.916 -3.541 -32.125 1.00 39.03 183 PRO A C 1
ATOM 1352 O O . PRO A 1 183 ? 11.277 -4.128 -31.102 1.00 39.03 183 PRO A O 1
ATOM 1355 N N . GLN A 1 184 ? 10.786 -4.151 -33.304 1.00 43.59 184 GLN A N 1
ATOM 1356 C CA . GLN A 1 184 ? 11.221 -5.515 -33.536 1.00 43.59 184 GLN A CA 1
ATOM 1357 C C . GLN A 1 184 ? 12.738 -5.519 -33.394 1.00 43.59 184 GLN A C 1
ATOM 1359 O O . GLN A 1 184 ? 13.470 -5.063 -34.270 1.00 43.59 184 GLN A O 1
ATOM 1364 N N . VAL A 1 185 ? 13.218 -6.005 -32.254 1.00 46.34 185 VAL A N 1
ATOM 1365 C CA . VAL A 1 185 ? 14.634 -6.312 -32.074 1.00 46.34 185 VAL A CA 1
ATOM 1366 C C . VAL A 1 185 ? 14.981 -7.382 -33.121 1.00 46.34 185 VAL A C 1
ATOM 1368 O O . VAL A 1 185 ? 14.272 -8.394 -33.191 1.00 46.34 185 VAL A O 1
ATOM 1371 N N . PRO A 1 186 ? 16.009 -7.180 -33.969 1.00 35.41 186 PRO A N 1
ATOM 1372 C CA . PRO A 1 186 ? 16.295 -8.081 -35.077 1.00 35.41 186 PRO A CA 1
ATOM 1373 C C . PRO A 1 186 ? 16.527 -9.494 -34.541 1.00 35.41 186 PRO A C 1
ATOM 1375 O O . PRO A 1 186 ? 17.428 -9.753 -33.744 1.00 35.41 186 PRO A O 1
ATOM 1378 N N . THR A 1 187 ? 15.659 -10.415 -34.952 1.00 38.09 187 THR A N 1
ATOM 1379 C CA . THR A 1 187 ? 15.724 -11.813 -34.535 1.00 38.09 187 THR A CA 1
ATOM 1380 C C . THR A 1 187 ? 16.774 -12.515 -35.389 1.00 38.09 187 THR A C 1
ATOM 1382 O O . THR A 1 187 ? 16.481 -12.968 -36.492 1.00 38.09 187 THR A O 1
ATOM 1385 N N . GLY A 1 188 ? 18.011 -12.591 -34.896 1.00 33.56 188 GLY A N 1
ATOM 1386 C CA . GLY A 1 188 ? 19.058 -13.402 -35.513 1.00 33.56 188 GLY A CA 1
ATOM 1387 C C . GLY A 1 188 ? 18.674 -14.882 -35.468 1.00 33.56 188 GLY A C 1
ATOM 1388 O O . GLY A 1 188 ? 18.603 -15.482 -34.396 1.00 33.56 188 GLY A O 1
ATOM 1389 N N . SER A 1 189 ? 18.391 -15.482 -36.625 1.00 33.53 189 SER A N 1
ATOM 1390 C CA . SER A 1 189 ? 18.168 -16.922 -36.736 1.00 33.53 189 SER A CA 1
ATOM 1391 C C . SER A 1 189 ? 19.512 -17.653 -36.731 1.00 33.53 189 SER A C 1
ATOM 1393 O O . SER A 1 189 ? 20.163 -17.765 -37.769 1.00 33.53 189 SER A O 1
ATOM 1395 N N . ALA A 1 190 ? 19.925 -18.184 -35.583 1.00 32.97 190 ALA A N 1
ATOM 1396 C CA . ALA A 1 190 ? 21.000 -19.167 -35.516 1.00 32.97 190 ALA A CA 1
ATOM 1397 C C . ALA A 1 190 ? 20.412 -20.529 -35.132 1.00 32.97 190 ALA A C 1
ATOM 1399 O O . ALA A 1 190 ? 19.864 -20.737 -34.051 1.00 32.97 190 ALA A O 1
ATOM 1400 N N . ARG A 1 191 ? 20.484 -21.448 -36.092 1.00 33.66 191 ARG A N 1
ATOM 1401 C CA . ARG A 1 191 ? 20.125 -22.861 -35.994 1.00 33.66 191 ARG A CA 1
ATOM 1402 C C . ARG A 1 191 ? 21.087 -23.530 -35.003 1.00 33.66 191 ARG A C 1
ATOM 1404 O O . ARG A 1 191 ? 22.279 -23.570 -35.279 1.00 33.66 191 ARG A O 1
ATOM 1411 N N . ALA A 1 192 ? 20.586 -24.072 -33.892 1.00 30.05 192 ALA A N 1
ATOM 1412 C CA . ALA A 1 192 ? 21.379 -24.891 -32.975 1.00 30.05 192 ALA A CA 1
ATOM 1413 C C . ALA A 1 192 ? 20.754 -26.282 -32.804 1.00 30.05 192 ALA A C 1
ATOM 1415 O O . ALA A 1 192 ? 19.539 -26.450 -32.679 1.00 30.05 192 ALA A O 1
ATOM 1416 N N . SER A 1 193 ? 21.633 -27.270 -32.901 1.00 27.05 193 SER A N 1
ATOM 1417 C CA . SER A 1 193 ? 21.393 -28.699 -33.045 1.00 27.05 193 SER A CA 1
ATOM 1418 C C . SER A 1 193 ? 20.789 -29.352 -31.800 1.00 27.05 193 SER A C 1
ATOM 1420 O O . SER A 1 193 ? 20.995 -28.920 -30.672 1.00 27.05 193 SER A O 1
ATOM 1422 N N . ARG A 1 194 ? 20.041 -30.433 -32.039 1.00 32.88 194 ARG A N 1
ATOM 1423 C CA . ARG A 1 194 ? 19.379 -31.276 -31.038 1.00 32.88 194 ARG A CA 1
ATOM 1424 C C . ARG A 1 194 ? 20.383 -32.103 -30.228 1.00 32.88 194 ARG A C 1
ATOM 1426 O O . ARG A 1 194 ? 21.154 -32.841 -30.831 1.00 32.88 194 ARG A O 1
ATOM 1433 N N . THR A 1 195 ? 20.186 -32.150 -28.913 1.00 28.09 195 THR A N 1
ATOM 1434 C CA . THR A 1 195 ? 20.338 -33.369 -28.101 1.00 28.09 195 THR A CA 1
ATOM 1435 C C . THR A 1 195 ? 19.266 -33.373 -27.017 1.00 28.09 195 THR A C 1
ATOM 1437 O O . THR A 1 195 ? 19.026 -32.371 -26.350 1.00 28.09 195 THR A O 1
ATOM 1440 N N . ALA A 1 196 ? 18.553 -34.491 -26.936 1.00 28.48 196 ALA A N 1
ATOM 1441 C CA . ALA A 1 196 ? 17.330 -34.676 -26.174 1.00 28.48 196 ALA A CA 1
ATOM 1442 C C . ALA A 1 196 ? 17.600 -35.174 -24.747 1.00 28.48 196 ALA A C 1
ATOM 1444 O O . ALA A 1 196 ? 18.440 -36.046 -24.547 1.00 28.48 196 ALA A O 1
ATOM 1445 N N . ALA A 1 197 ? 16.791 -34.706 -23.795 1.00 28.27 197 ALA A N 1
ATOM 1446 C CA . ALA A 1 197 ? 16.397 -35.460 -22.609 1.00 28.27 197 ALA A CA 1
ATOM 1447 C C . ALA A 1 197 ? 14.946 -35.082 -22.261 1.00 28.27 197 ALA A C 1
ATOM 1449 O O . ALA A 1 197 ? 14.542 -33.926 -22.375 1.00 28.27 197 ALA A O 1
ATOM 1450 N N . ALA A 1 198 ? 14.153 -36.106 -21.974 1.00 28.97 198 ALA A N 1
ATOM 1451 C CA . ALA A 1 198 ? 12.701 -36.151 -22.066 1.00 28.97 198 ALA A CA 1
ATOM 1452 C C . ALA A 1 198 ? 11.961 -35.578 -20.842 1.00 28.97 198 ALA A C 1
ATOM 1454 O O . ALA A 1 198 ? 12.432 -35.719 -19.718 1.00 28.97 198 ALA A O 1
ATOM 1455 N N . GLY A 1 199 ? 10.749 -35.044 -21.066 1.00 28.38 199 GLY A N 1
ATOM 1456 C CA . GLY A 1 199 ? 9.724 -34.892 -20.023 1.00 28.38 199 GLY A CA 1
ATOM 1457 C C . GLY A 1 199 ? 8.758 -33.710 -20.195 1.00 28.38 199 GLY A C 1
ATOM 1458 O O . GLY A 1 199 ? 9.069 -32.617 -19.751 1.00 28.38 199 GLY A O 1
ATOM 1459 N N . GLY A 1 200 ? 7.582 -33.962 -20.791 1.00 29.50 200 GLY A N 1
ATOM 1460 C CA . GLY A 1 200 ? 6.291 -33.295 -20.508 1.00 29.50 200 GLY A CA 1
ATOM 1461 C C . GLY A 1 200 ? 6.127 -31.800 -20.830 1.00 29.50 200 GLY A C 1
ATOM 1462 O O . GLY A 1 200 ? 6.541 -30.939 -20.066 1.00 29.50 200 GLY A O 1
ATOM 1463 N N . ALA A 1 201 ? 5.436 -31.483 -21.929 1.00 29.31 201 ALA A N 1
ATOM 1464 C CA . ALA A 1 201 ? 5.158 -30.120 -22.384 1.00 29.31 201 ALA A CA 1
ATOM 1465 C C . ALA A 1 201 ? 3.850 -29.532 -21.807 1.00 29.31 201 ALA A C 1
ATOM 1467 O O . ALA A 1 201 ? 2.795 -30.147 -21.927 1.00 29.31 201 ALA A O 1
ATOM 1468 N N . SER A 1 202 ? 3.920 -28.287 -21.326 1.00 33.41 202 SER A N 1
ATOM 1469 C CA . SER A 1 202 ? 2.812 -27.313 -21.294 1.00 33.41 202 SER A CA 1
ATOM 1470 C C . SER A 1 202 ? 3.119 -26.207 -22.320 1.00 33.41 202 SER A C 1
ATOM 1472 O O . SER A 1 202 ? 4.303 -25.945 -22.563 1.00 33.41 202 SER A O 1
ATOM 1474 N N . PRO A 1 203 ? 2.132 -25.532 -22.946 1.00 35.47 203 PRO A N 1
ATOM 1475 C CA . PRO A 1 203 ? 2.384 -24.552 -24.002 1.00 35.47 203 PRO A CA 1
ATOM 1476 C C . PRO A 1 203 ? 2.813 -23.206 -23.397 1.00 35.47 203 PRO A C 1
ATOM 1478 O O . PRO A 1 203 ? 2.085 -22.221 -23.413 1.00 35.47 203 PRO A O 1
ATOM 1481 N N . GLY A 1 204 ? 4.017 -23.176 -22.831 1.00 30.47 204 GLY A N 1
ATOM 1482 C CA . GLY A 1 204 ? 4.721 -21.967 -22.426 1.00 30.47 204 GLY A CA 1
ATOM 1483 C C . GLY A 1 204 ? 5.705 -21.566 -23.518 1.00 30.47 204 GLY A C 1
ATOM 1484 O O . GLY A 1 204 ? 6.540 -22.364 -23.948 1.00 30.47 204 GLY A O 1
ATOM 1485 N N . ARG A 1 205 ? 5.601 -20.323 -23.985 1.00 37.88 205 ARG A N 1
ATOM 1486 C CA . ARG A 1 205 ? 6.572 -19.648 -24.855 1.00 37.88 205 ARG A CA 1
ATOM 1487 C C . ARG A 1 205 ? 7.993 -19.947 -24.342 1.00 37.88 205 ARG A C 1
ATOM 1489 O O . ARG A 1 205 ? 8.327 -19.585 -23.219 1.00 37.88 205 ARG A O 1
ATOM 1496 N N . ARG A 1 206 ? 8.800 -20.659 -25.141 1.00 32.06 206 ARG A N 1
ATOM 1497 C CA . ARG A 1 206 ? 10.183 -21.044 -24.806 1.00 32.06 206 ARG A CA 1
ATOM 1498 C C . ARG A 1 206 ? 10.964 -19.818 -24.319 1.00 32.06 206 ARG A C 1
ATOM 1500 O O . ARG A 1 206 ? 11.123 -18.866 -25.084 1.00 32.06 206 ARG A O 1
ATOM 1507 N N . LEU A 1 207 ? 11.459 -19.871 -23.079 1.00 32.94 207 LEU A N 1
ATOM 1508 C CA . LEU A 1 207 ? 12.518 -18.989 -22.582 1.00 32.94 207 LEU A CA 1
ATOM 1509 C C . LEU A 1 207 ? 13.660 -19.017 -23.606 1.00 32.94 207 LEU A C 1
ATOM 1511 O O . LEU A 1 207 ? 14.219 -20.079 -23.885 1.00 32.94 207 LEU A O 1
ATOM 1515 N N . ARG A 1 208 ? 13.943 -17.872 -24.237 1.00 42.44 208 ARG A N 1
ATOM 1516 C CA . ARG A 1 208 ? 15.083 -17.746 -25.151 1.00 42.44 208 ARG A CA 1
ATOM 1517 C C . ARG A 1 208 ? 16.361 -17.640 -24.333 1.00 42.44 208 ARG A C 1
ATOM 1519 O O . ARG A 1 208 ? 16.388 -16.964 -23.309 1.00 42.44 208 ARG A O 1
ATOM 1526 N N . ALA A 1 209 ? 17.395 -18.318 -24.817 1.00 35.31 209 ALA A N 1
ATOM 1527 C CA . ALA A 1 209 ? 18.741 -18.247 -24.281 1.00 35.31 209 ALA A CA 1
ATOM 1528 C C . ALA A 1 209 ? 19.261 -16.801 -24.302 1.00 35.31 209 ALA A C 1
ATOM 1530 O O . ALA A 1 209 ? 19.045 -16.065 -25.268 1.00 35.31 209 ALA A O 1
ATOM 1531 N N . VAL A 1 210 ? 19.933 -16.428 -23.215 1.00 35.81 210 VAL A N 1
ATOM 1532 C CA . VAL A 1 210 ? 20.732 -15.206 -23.084 1.00 35.81 210 VAL A CA 1
ATOM 1533 C C . VAL A 1 210 ? 21.864 -15.276 -24.121 1.00 35.81 210 VAL A C 1
ATOM 1535 O O . VAL A 1 210 ? 22.460 -16.343 -24.257 1.00 35.81 210 VAL A O 1
ATOM 1538 N N . PRO A 1 211 ? 22.154 -14.209 -24.887 1.00 30.94 211 PRO A N 1
ATOM 1539 C CA . PRO A 1 211 ? 23.300 -14.211 -25.789 1.00 30.94 211 PRO A CA 1
ATOM 1540 C C . PRO A 1 211 ? 24.601 -14.334 -24.985 1.00 30.94 211 PRO A C 1
ATOM 1542 O O . PRO A 1 211 ? 24.767 -13.663 -23.963 1.00 30.94 211 PRO A O 1
ATOM 1545 N N . ASP A 1 212 ? 25.506 -15.194 -25.455 1.00 36.62 212 ASP A N 1
ATOM 1546 C CA . ASP A 1 212 ? 26.847 -15.363 -24.895 1.00 36.62 212 ASP A CA 1
ATOM 1547 C C . ASP A 1 212 ? 27.548 -13.999 -24.832 1.00 36.62 212 ASP A C 1
ATOM 1549 O O . ASP A 1 212 ? 27.826 -13.376 -25.858 1.00 36.62 212 ASP A O 1
ATOM 1553 N N . GLY A 1 213 ? 27.763 -13.510 -23.608 1.00 36.81 213 GLY A N 1
ATOM 1554 C CA . GLY A 1 213 ? 28.355 -12.196 -23.345 1.00 36.81 213 GLY A CA 1
ATOM 1555 C C . GLY A 1 213 ? 27.802 -11.443 -22.131 1.00 36.81 213 GLY A C 1
ATOM 1556 O O . GLY A 1 213 ? 28.390 -10.440 -21.746 1.00 36.81 213 GLY A O 1
ATOM 1557 N N . VAL A 1 214 ? 26.724 -11.912 -21.491 1.00 33.09 214 VAL A N 1
ATOM 1558 C CA . VAL A 1 214 ? 26.290 -11.393 -20.180 1.00 33.09 214 VAL A CA 1
ATOM 1559 C C . VAL A 1 214 ? 26.509 -12.480 -19.140 1.00 33.09 214 VAL A C 1
ATOM 1561 O O . VAL A 1 214 ? 25.784 -13.478 -19.105 1.00 33.09 214 VAL A O 1
ATOM 1564 N N . HIS A 1 215 ? 27.536 -12.314 -18.309 1.00 30.14 215 HIS A N 1
ATOM 1565 C CA . HIS A 1 215 ? 27.764 -13.223 -17.199 1.00 30.14 215 HIS A CA 1
ATOM 1566 C C . HIS A 1 215 ? 26.546 -13.188 -16.275 1.00 30.14 215 HIS A C 1
ATOM 1568 O O . HIS A 1 215 ? 26.008 -12.134 -15.945 1.00 30.14 215 HIS A O 1
ATOM 1574 N N . HIS A 1 216 ? 26.129 -14.365 -15.810 1.00 33.94 216 HIS A N 1
ATOM 1575 C CA . HIS A 1 216 ? 24.985 -14.574 -14.915 1.00 33.94 216 HIS A CA 1
ATOM 1576 C C . HIS A 1 216 ? 25.083 -13.824 -13.560 1.00 33.94 216 HIS A C 1
ATOM 1578 O O . HIS A 1 216 ? 24.193 -13.958 -12.720 1.00 33.94 216 HIS A O 1
ATOM 1584 N N . GLN A 1 217 ? 26.160 -13.057 -13.351 1.00 29.72 217 GLN A N 1
ATOM 1585 C CA . GLN A 1 217 ? 26.485 -12.272 -12.162 1.00 29.72 217 GLN A CA 1
ATOM 1586 C C . GLN A 1 217 ? 26.346 -10.751 -12.358 1.00 29.72 217 GLN A C 1
ATOM 1588 O O . GLN A 1 217 ? 26.365 -10.028 -11.364 1.00 29.72 217 GLN A O 1
ATOM 1593 N N . ASP A 1 218 ? 26.100 -10.255 -13.575 1.00 33.59 218 ASP A N 1
ATOM 1594 C CA . ASP A 1 218 ? 25.947 -8.815 -13.825 1.00 33.59 218 ASP A CA 1
ATOM 1595 C C . ASP A 1 218 ? 24.493 -8.366 -13.607 1.00 33.59 218 ASP A C 1
ATOM 1597 O O . ASP A 1 218 ? 23.746 -7.994 -14.516 1.00 33.59 218 ASP A O 1
ATOM 1601 N N . ALA A 1 219 ? 24.061 -8.438 -12.348 1.00 38.56 219 ALA A N 1
ATOM 1602 C CA . ALA A 1 219 ? 22.929 -7.656 -11.866 1.00 38.56 219 ALA A CA 1
ATOM 1603 C C . ALA A 1 219 ? 23.272 -6.154 -11.964 1.00 38.56 219 ALA A C 1
ATOM 1605 O O . ALA A 1 219 ? 24.439 -5.797 -11.798 1.00 38.56 219 ALA A O 1
ATOM 1606 N N . PRO A 1 220 ? 22.303 -5.244 -12.189 1.00 40.31 220 PRO A N 1
ATOM 1607 C CA . PRO A 1 220 ? 22.609 -3.820 -12.139 1.00 40.31 220 PRO A CA 1
ATOM 1608 C C . PRO A 1 220 ? 23.149 -3.483 -10.746 1.00 40.31 220 PRO A C 1
ATOM 1610 O O . PRO A 1 220 ? 22.495 -3.763 -9.737 1.00 40.31 220 PRO A O 1
ATOM 1613 N N . ALA A 1 221 ? 24.361 -2.928 -10.709 1.00 36.84 221 ALA A N 1
ATOM 1614 C CA . ALA A 1 221 ? 24.993 -2.455 -9.489 1.00 36.84 221 ALA A CA 1
ATOM 1615 C C . ALA A 1 221 ? 24.035 -1.514 -8.746 1.00 36.84 221 ALA A C 1
ATOM 1617 O O . ALA A 1 221 ? 23.407 -0.642 -9.351 1.00 36.84 221 ALA A O 1
ATOM 1618 N N . ALA A 1 222 ? 23.911 -1.710 -7.433 1.00 37.94 222 ALA A N 1
ATOM 1619 C CA . ALA A 1 222 ? 23.176 -0.795 -6.576 1.00 37.94 222 ALA A CA 1
ATOM 1620 C C . ALA A 1 222 ? 23.772 0.615 -6.708 1.00 37.94 222 ALA A C 1
ATOM 1622 O O . ALA A 1 222 ? 24.991 0.783 -6.639 1.00 37.94 222 ALA A O 1
ATOM 1623 N N . SER A 1 223 ? 22.924 1.631 -6.876 1.00 39.50 223 SER A N 1
ATOM 1624 C CA . SER A 1 223 ? 23.360 3.025 -6.786 1.00 39.50 223 SER A CA 1
ATOM 1625 C C . SER A 1 223 ? 24.026 3.264 -5.422 1.00 39.50 223 SER A C 1
ATOM 1627 O O . SER A 1 223 ? 23.482 2.806 -4.411 1.00 39.50 223 SER A O 1
ATOM 1629 N N . PRO A 1 224 ? 25.172 3.970 -5.346 1.00 37.28 224 PRO A N 1
ATOM 1630 C CA . PRO A 1 224 ? 25.794 4.283 -4.067 1.00 37.28 224 PRO A CA 1
ATOM 1631 C C . PRO A 1 224 ? 24.814 5.102 -3.220 1.00 37.28 224 PRO A C 1
ATOM 1633 O O . PRO A 1 224 ? 24.331 6.157 -3.638 1.00 37.28 224 PRO A O 1
ATOM 1636 N N . GLY A 1 225 ? 24.475 4.578 -2.040 1.00 33.56 225 GLY A N 1
ATOM 1637 C CA . GLY A 1 225 ? 23.624 5.270 -1.079 1.00 33.56 225 GLY A CA 1
ATOM 1638 C C . GLY A 1 225 ? 24.260 6.597 -0.670 1.00 33.56 225 GLY A C 1
ATOM 1639 O O . GLY A 1 225 ? 25.465 6.671 -0.438 1.00 33.56 225 GLY A O 1
ATOM 1640 N N . LYS A 1 226 ? 23.453 7.659 -0.577 1.00 34.25 226 LYS A N 1
ATOM 1641 C CA . LYS A 1 226 ? 23.901 8.910 0.049 1.00 34.25 226 LYS A CA 1
ATOM 1642 C C . LYS A 1 226 ? 24.261 8.617 1.514 1.00 34.25 226 LYS A C 1
ATOM 1644 O O . LYS A 1 226 ? 23.477 7.928 2.171 1.00 34.25 226 LYS A O 1
ATOM 1649 N N . PRO A 1 227 ? 25.392 9.117 2.038 1.00 33.06 227 PRO A N 1
ATOM 1650 C CA . PRO A 1 227 ? 25.721 8.935 3.445 1.00 33.06 227 PRO A CA 1
ATOM 1651 C C . PRO A 1 227 ? 24.644 9.592 4.317 1.00 33.06 227 PRO A C 1
ATOM 1653 O O . PRO A 1 227 ? 24.242 10.731 4.067 1.00 33.06 227 PRO A O 1
ATOM 1656 N N . SER A 1 228 ? 24.165 8.861 5.326 1.00 32.69 228 SER A N 1
ATOM 1657 C CA . SER A 1 228 ? 23.291 9.422 6.358 1.00 32.69 228 SER A CA 1
ATOM 1658 C C . SER A 1 228 ? 24.033 10.531 7.109 1.00 32.69 228 SER A C 1
ATOM 1660 O O . SER A 1 228 ? 25.201 10.338 7.455 1.00 32.69 228 SER A O 1
ATOM 1662 N N . PRO A 1 229 ? 23.388 11.671 7.407 1.00 34.28 229 PRO A N 1
ATOM 1663 C CA . PRO A 1 229 ? 23.977 12.657 8.295 1.00 34.28 229 PRO A CA 1
ATOM 1664 C C . PRO A 1 229 ? 24.117 12.041 9.691 1.00 34.28 229 PRO A C 1
ATOM 1666 O O . PRO A 1 229 ? 23.142 11.585 10.288 1.00 34.28 229 PRO A O 1
ATOM 1669 N N . VAL A 1 230 ? 25.351 12.007 10.192 1.00 39.50 230 VAL A N 1
ATOM 1670 C CA . VAL A 1 230 ? 25.655 11.659 11.580 1.00 39.50 230 VAL A CA 1
ATOM 1671 C C . VAL A 1 230 ? 25.139 12.808 12.443 1.00 39.50 230 VAL A C 1
ATOM 1673 O O . VAL A 1 230 ? 25.654 13.920 12.361 1.00 39.50 230 VAL A O 1
ATOM 1676 N N . GLN A 1 231 ? 24.097 12.568 13.240 1.00 39.19 231 GLN A N 1
ATOM 1677 C CA . GLN A 1 231 ? 23.747 13.478 14.327 1.00 39.19 231 GLN A CA 1
ATOM 1678 C C . GLN A 1 231 ? 24.812 13.319 15.414 1.00 39.19 231 GLN A C 1
ATOM 1680 O O . GLN A 1 231 ? 24.909 12.265 16.040 1.00 39.19 231 GLN A O 1
ATOM 1685 N N . ALA A 1 232 ? 25.631 14.352 15.604 1.00 34.88 232 ALA A N 1
ATOM 1686 C CA . ALA A 1 232 ? 26.455 14.478 16.794 1.00 34.88 232 ALA A CA 1
ATOM 1687 C C . ALA A 1 232 ? 25.510 14.679 17.987 1.00 34.88 232 ALA A C 1
ATOM 1689 O O . ALA A 1 232 ? 24.763 15.655 18.038 1.00 34.88 232 ALA A O 1
ATOM 1690 N N . ALA A 1 233 ? 25.488 13.711 18.899 1.00 34.91 233 ALA A N 1
ATOM 1691 C CA . ALA A 1 233 ? 24.890 13.891 20.207 1.00 34.91 233 ALA A CA 1
ATOM 1692 C C . ALA A 1 233 ? 25.910 14.640 21.069 1.00 34.91 233 ALA A C 1
ATOM 1694 O O . ALA A 1 233 ? 26.902 14.051 21.497 1.00 34.91 233 ALA A O 1
ATOM 1695 N N . ASP A 1 234 ? 25.678 15.930 21.294 1.00 34.88 234 ASP A N 1
ATOM 1696 C CA . ASP A 1 234 ? 26.343 16.653 22.372 1.00 34.88 234 ASP A CA 1
ATOM 1697 C C . ASP A 1 234 ? 25.801 16.113 23.706 1.00 34.88 234 ASP A C 1
ATOM 1699 O O . ASP A 1 234 ? 24.621 16.264 24.034 1.00 34.88 234 ASP A O 1
ATOM 1703 N N . MET A 1 235 ? 26.669 15.415 24.440 1.00 35.22 235 MET A N 1
ATOM 1704 C CA . MET A 1 235 ? 26.492 15.069 25.849 1.00 35.22 235 MET A CA 1
ATOM 1705 C C . MET A 1 235 ? 26.794 16.303 26.705 1.00 35.22 235 MET A C 1
ATOM 1707 O O . MET A 1 235 ? 27.860 16.903 26.562 1.00 35.22 235 MET A O 1
ATOM 1711 N N . VAL A 1 236 ? 25.867 16.639 27.605 1.00 44.41 236 VAL A N 1
ATOM 1712 C CA . VAL A 1 236 ? 26.169 17.363 28.852 1.00 44.41 236 VAL A CA 1
ATOM 1713 C C . VAL A 1 236 ? 26.862 16.407 29.816 1.00 44.41 236 VAL A C 1
ATOM 1715 O O . VAL A 1 236 ? 26.442 15.226 29.852 1.00 44.41 236 VAL A O 1
#

pLDDT: mean 74.12, std 28.11, range [27.05, 98.75]

Secondary structure (DSSP, 8-state):
--PPPP--PPPP-------PPPHHHHHHTT-HHHHHHHHHHHTTS-HHHHHHHHHHHHHH-SSHHHHHHS-HHHHHHHHTTS--THHHHHHHHHHHHHHHTTTPPP-SHHHHHTSTT--HHHHHHHHHHHH--------HHHHHHHHHHTT--S-TTSHHHHHHHHHHHHHTSTT----TTS-------------------------PPPPTTS-TT-PPPPPPPPPPP-------

Radius of gyration: 25.58 Å; Cα contacts (8 Å, |Δi|>4): 184; chains: 1; bounding box: 48×96×66 Å

Foldseek 3Di:
DDDDDDDDDDDDDDPPDPDDPDPVVLVCLQALLLQLVQLLLPVVADPVVCVVLSVVCCVQDVALVSLLPDDLCVLVVSCPPSDPCQSSVLSNQLSVVCVVVVRDDDLDLVSQCPRRPQHSQSSQSSNCRNPVDQDFHDDPVLLQVCCVQVVQDDDCPDPVNVVVSRVVSQCPGPPRPNDPDPPPPDDDDDDDDDDDDDDDDDPDDDRDDDPPPDPPPPDPDDDDDDDDDDPDDDDD

Nearest PDB structures (foldseek):
  1kg5-assembly1_A  TM=9.820E-01  e=6.056E-14  Escherichia coli
  1wei-assembly1_A  TM=9.732E-01  e=3.341E-12  Escherichia coli
  8dvy-assembly1_A  TM=9.003E-01  e=3.188E-11  Geobacillus stearothermophilus
  4yph-assembly1_A  TM=9.116E-01  e=6.762E-11  Geobacillus stearothermophilus
  4ypr-assembly1_A  TM=8.953E-01  e=1.062E-10  Geobacillus stearothermophilus